Protein AF-A0A0M9WAR6-F1 (afdb_monomer_lite)

pLDDT: mean 77.72, std 18.1, range [33.28, 97.44]

Organism: NCBI:txid229535

Structure (mmCIF, N/CA/C/O backbone):
data_AF-A0A0M9WAR6-F1
#
_entry.id   AF-A0A0M9WAR6-F1
#
loop_
_atom_site.group_PDB
_atom_site.id
_atom_site.type_symbol
_atom_site.label_atom_id
_atom_site.label_alt_id
_atom_site.label_comp_id
_atom_site.label_asym_id
_atom_site.label_entity_id
_atom_site.label_seq_id
_atom_site.pdbx_PDB_ins_code
_atom_site.Cartn_x
_atom_site.Cartn_y
_atom_site.Cartn_z
_atom_site.occupancy
_atom_site.B_iso_or_equiv
_atom_site.auth_seq_id
_atom_site.auth_comp_id
_atom_site.auth_asym_id
_atom_site.auth_atom_id
_atom_site.pdbx_PDB_model_num
ATOM 1 N N . MET A 1 1 ? 10.454 -10.285 -0.541 1.00 45.16 1 MET A N 1
ATOM 2 C CA . MET A 1 1 ? 10.661 -9.355 0.590 1.00 45.16 1 MET A CA 1
ATOM 3 C C . MET A 1 1 ? 9.359 -8.648 0.936 1.00 45.16 1 MET A C 1
ATOM 5 O O . MET A 1 1 ? 8.671 -8.172 0.032 1.00 45.16 1 MET A O 1
ATOM 9 N N . GLY A 1 2 ? 8.978 -8.669 2.211 1.00 52.34 2 GLY A N 1
ATOM 10 C CA . GLY A 1 2 ? 7.802 -7.977 2.735 1.00 52.34 2 GLY A CA 1
ATOM 11 C C . GLY A 1 2 ? 8.248 -7.024 3.833 1.00 52.34 2 GLY A C 1
ATOM 12 O O . GLY A 1 2 ? 9.049 -7.415 4.673 1.00 52.34 2 GLY A O 1
ATOM 13 N N . SER A 1 3 ? 7.774 -5.780 3.801 1.00 62.81 3 SER A N 1
ATOM 14 C CA . SER A 1 3 ? 7.821 -4.950 4.999 1.00 62.81 3 SER A CA 1
ATOM 15 C C . SER A 1 3 ? 6.861 -5.553 6.022 1.00 62.81 3 SER A C 1
ATOM 17 O O . SER A 1 3 ? 5.738 -5.934 5.672 1.00 62.81 3 SER A O 1
ATOM 19 N N . THR A 1 4 ? 7.318 -5.696 7.265 1.00 72.19 4 THR A N 1
ATOM 20 C CA . THR A 1 4 ? 6.486 -6.213 8.352 1.00 72.19 4 THR A CA 1
ATOM 21 C C . THR A 1 4 ? 5.411 -5.185 8.668 1.00 72.19 4 THR A C 1
ATOM 23 O O . THR A 1 4 ? 5.693 -4.132 9.234 1.00 72.19 4 THR A O 1
ATOM 26 N N . ARG A 1 5 ? 4.176 -5.495 8.279 1.00 83.88 5 ARG A N 1
ATOM 27 C CA . ARG A 1 5 ? 2.975 -4.749 8.654 1.00 83.88 5 ARG A CA 1
ATOM 28 C C . ARG A 1 5 ? 2.225 -5.559 9.691 1.00 83.88 5 ARG A C 1
ATOM 30 O O . ARG A 1 5 ? 2.059 -6.765 9.520 1.00 83.88 5 ARG A O 1
ATOM 37 N N . MET A 1 6 ? 1.761 -4.899 10.742 1.00 86.31 6 MET A N 1
ATOM 38 C CA . MET A 1 6 ? 1.066 -5.562 11.839 1.00 86.31 6 MET A CA 1
ATOM 39 C C . MET A 1 6 ? -0.286 -4.906 12.069 1.00 86.31 6 MET A C 1
ATOM 41 O O . MET A 1 6 ? -0.379 -3.683 12.157 1.00 86.31 6 MET A O 1
ATOM 45 N N . LEU A 1 7 ? -1.319 -5.735 12.178 1.00 88.38 7 LEU A N 1
ATOM 46 C CA . LEU A 1 7 ? -2.644 -5.334 12.622 1.00 88.38 7 LEU A CA 1
ATOM 47 C C . LEU A 1 7 ? -2.952 -6.087 13.912 1.00 88.38 7 LEU A C 1
ATOM 49 O O . LEU A 1 7 ? -2.991 -7.314 13.919 1.00 88.38 7 LEU A O 1
ATOM 53 N N . SER A 1 8 ? -3.146 -5.343 14.992 1.00 88.19 8 SER A N 1
ATOM 54 C CA . SER A 1 8 ? -3.644 -5.854 16.264 1.00 88.19 8 SER A CA 1
ATOM 55 C C . SER A 1 8 ? -5.107 -5.445 16.415 1.00 88.19 8 SER A C 1
ATOM 57 O O . SER A 1 8 ? -5.459 -4.291 16.160 1.00 88.19 8 SER A O 1
ATOM 59 N N . LEU A 1 9 ? -5.956 -6.392 16.800 1.00 87.44 9 LEU A N 1
ATOM 60 C CA . LEU A 1 9 ? -7.363 -6.156 17.107 1.00 87.44 9 LEU A CA 1
ATOM 61 C C . LEU A 1 9 ? -7.541 -6.327 18.615 1.00 87.44 9 LEU A C 1
ATOM 63 O O . LEU A 1 9 ? -7.204 -7.379 19.157 1.00 87.44 9 LEU A O 1
ATOM 67 N N . GLY A 1 10 ? -8.007 -5.280 19.285 1.00 83.81 10 GLY A N 1
ATOM 68 C CA . GLY A 1 10 ? -8.383 -5.324 20.691 1.00 83.81 10 GLY A CA 1
ATOM 69 C C . GLY A 1 10 ? -9.860 -5.666 20.857 1.00 83.81 10 GLY A C 1
ATOM 70 O O . GLY A 1 10 ? -10.674 -5.413 19.971 1.00 83.81 10 GLY A O 1
ATOM 71 N N . THR A 1 11 ? -10.203 -6.225 22.012 1.00 82.31 11 THR A N 1
ATOM 72 C CA . THR A 1 11 ? -11.582 -6.541 22.418 1.00 82.31 11 THR A CA 1
ATOM 73 C C . THR A 1 11 ? -12.245 -5.390 23.179 1.00 82.31 11 THR A C 1
ATOM 75 O O . THR A 1 11 ? -13.271 -5.576 23.824 1.00 82.31 11 THR A O 1
ATOM 78 N N . GLY A 1 12 ? -11.654 -4.198 23.113 1.00 78.44 12 GLY A N 1
ATOM 79 C CA . GLY A 1 12 ? -12.113 -3.010 23.802 1.00 78.44 12 GLY A CA 1
ATOM 80 C C . GLY A 1 12 ? -11.384 -2.757 25.119 1.00 78.44 12 GLY A C 1
ATOM 81 O O . GLY A 1 12 ? -10.877 -3.665 25.778 1.00 78.44 12 GLY A O 1
ATOM 82 N N . LYS A 1 13 ? -11.325 -1.481 25.503 1.00 77.44 13 LYS A N 1
ATOM 83 C CA . LYS A 1 13 ? -10.665 -1.018 26.727 1.00 77.44 13 LYS A CA 1
ATOM 84 C C . LYS A 1 13 ? -11.696 -0.612 27.758 1.00 77.44 13 LYS A C 1
ATOM 86 O O . LYS A 1 13 ? -12.475 0.317 27.532 1.00 77.44 13 LYS A O 1
ATOM 91 N N . ALA A 1 14 ? -11.668 -1.273 28.907 1.00 71.75 14 ALA A N 1
ATOM 92 C CA . ALA A 1 14 ? -12.395 -0.803 30.071 1.00 71.75 14 ALA A CA 1
ATOM 93 C C . ALA A 1 14 ? -11.794 0.533 30.531 1.00 71.75 14 ALA A C 1
ATOM 95 O O . ALA A 1 14 ? -10.578 0.674 30.646 1.00 71.75 14 ALA A O 1
ATOM 96 N N . GLN A 1 15 ? -12.637 1.527 30.798 1.00 64.44 15 GLN A N 1
ATOM 97 C CA . GLN A 1 15 ? -12.170 2.748 31.444 1.00 64.44 15 GLN A CA 1
ATOM 98 C C . GLN A 1 15 ? -11.855 2.422 32.909 1.00 64.44 15 GLN A C 1
ATOM 100 O O . GLN A 1 15 ? -12.693 1.814 33.595 1.00 64.44 15 GLN A O 1
ATOM 105 N N . SER A 1 16 ? -10.657 2.789 33.374 1.00 56.69 16 SER A N 1
ATOM 106 C CA . SER A 1 16 ? -10.297 2.691 34.787 1.00 56.69 16 SER A CA 1
ATOM 107 C C . SER A 1 16 ? -11.288 3.537 35.577 1.00 56.69 16 SER A C 1
ATOM 109 O O . SER A 1 16 ? -11.384 4.749 35.397 1.00 56.69 16 SER A O 1
ATOM 111 N N . CYS A 1 17 ? -12.103 2.877 36.392 1.00 47.53 17 CYS A N 1
ATOM 112 C CA . CYS A 1 17 ? -12.919 3.583 37.356 1.00 47.53 17 CYS A CA 1
ATOM 113 C C . CYS A 1 17 ? -11.998 3.845 38.547 1.00 47.53 17 CYS A C 1
ATOM 115 O O . CYS A 1 17 ? -11.723 2.924 39.309 1.00 47.53 17 CYS A O 1
ATOM 117 N N . ASP A 1 18 ? -11.514 5.078 38.699 1.00 44.06 18 ASP A N 1
ATOM 118 C CA . ASP A 1 18 ? -10.734 5.515 39.873 1.00 44.06 18 ASP A CA 1
ATOM 119 C C . ASP A 1 18 ? -11.590 5.580 41.158 1.00 44.06 18 ASP A C 1
ATOM 121 O O . ASP A 1 18 ? -11.196 6.169 42.163 1.00 44.06 18 ASP A O 1
ATOM 125 N N . GLN A 1 19 ? -12.778 4.968 41.157 1.00 46.25 19 GLN A N 1
ATOM 126 C CA . GLN A 1 19 ? -13.567 4.788 42.363 1.00 46.25 19 GLN A CA 1
ATOM 127 C C . GLN A 1 19 ? -12.975 3.635 43.167 1.00 46.25 19 GLN A C 1
ATOM 129 O O . GLN A 1 19 ? -13.250 2.457 42.932 1.00 46.25 19 GLN A O 1
ATOM 134 N N . THR A 1 20 ? -12.165 3.996 44.157 1.00 43.66 20 THR A N 1
ATOM 135 C CA . THR A 1 20 ? -11.859 3.113 45.275 1.00 43.66 20 THR A CA 1
ATOM 136 C C . THR A 1 20 ? -13.184 2.631 45.882 1.00 43.66 20 THR A C 1
ATOM 138 O O . THR A 1 20 ? -14.039 3.450 46.228 1.00 43.66 20 THR A O 1
ATOM 141 N N . PRO A 1 21 ? -13.428 1.311 45.980 1.00 49.38 21 PRO A N 1
ATOM 142 C CA . PRO A 1 21 ? -14.697 0.823 46.494 1.00 49.38 21 PRO A CA 1
ATOM 143 C C . PRO A 1 21 ? -14.813 1.226 47.965 1.00 49.38 21 PRO A C 1
ATOM 145 O O . PRO A 1 21 ? -14.013 0.809 48.801 1.00 49.38 21 PRO A O 1
ATOM 148 N N . HIS A 1 22 ? -15.820 2.049 48.271 1.00 53.72 22 HIS A N 1
ATOM 149 C CA . HIS A 1 22 ? -16.040 2.607 49.607 1.00 53.72 22 HIS A CA 1
ATOM 150 C C . HIS A 1 22 ? -16.388 1.523 50.650 1.00 53.72 22 HIS A C 1
ATOM 152 O O . HIS A 1 22 ? -16.239 1.760 51.845 1.00 53.72 22 HIS A O 1
ATOM 158 N N . PHE A 1 23 ? -16.768 0.315 50.209 1.00 55.06 23 PHE A N 1
ATOM 159 C CA . PHE A 1 23 ? -17.049 -0.839 51.065 1.00 55.06 23 PHE A CA 1
ATOM 160 C C . PHE A 1 23 ? -16.537 -2.153 50.454 1.00 55.06 23 PHE A C 1
ATOM 162 O O . PHE A 1 23 ? -16.824 -2.481 49.301 1.00 55.06 23 PHE A O 1
ATOM 169 N N . ARG A 1 24 ? -15.786 -2.927 51.251 1.00 51.19 24 ARG A N 1
ATOM 170 C CA . ARG A 1 24 ? -15.250 -4.252 50.896 1.00 51.19 24 ARG A CA 1
ATOM 171 C C . ARG A 1 24 ? -16.218 -5.346 51.355 1.00 51.19 24 ARG A C 1
ATOM 173 O O . ARG A 1 24 ? -16.268 -5.671 52.537 1.00 51.19 24 ARG A O 1
ATOM 180 N N . HIS A 1 25 ? -16.986 -5.923 50.432 1.00 52.91 25 HIS A N 1
ATOM 181 C CA . HIS A 1 25 ? -17.831 -7.087 50.722 1.00 52.91 25 HIS A CA 1
ATOM 182 C C . HIS A 1 25 ? -17.057 -8.395 50.499 1.00 52.91 25 HIS A C 1
ATOM 184 O O . HIS A 1 25 ? -16.632 -8.684 49.383 1.00 52.91 25 HIS A O 1
ATOM 190 N N . ILE A 1 26 ? -16.956 -9.223 51.545 1.00 53.59 26 ILE A N 1
ATOM 191 C CA . ILE A 1 26 ? -16.208 -10.498 51.585 1.00 53.59 26 ILE A CA 1
ATOM 192 C C . ILE A 1 26 ? -16.623 -11.478 50.466 1.00 53.59 26 ILE A C 1
ATOM 194 O O . ILE A 1 26 ? -15.781 -12.191 49.929 1.00 53.59 26 ILE A O 1
ATOM 198 N N . PHE A 1 27 ? -17.893 -11.471 50.045 1.00 52.97 27 PHE A N 1
ATOM 199 C CA . PHE A 1 27 ? -18.392 -12.347 48.972 1.00 52.97 27 PHE A CA 1
ATOM 200 C C . PHE A 1 27 ? -18.087 -11.846 47.553 1.00 52.97 27 PHE A C 1
ATOM 202 O O . PHE A 1 27 ? -18.040 -12.639 46.616 1.00 52.97 27 PHE A O 1
ATOM 209 N N . ARG A 1 28 ? -17.845 -10.540 47.386 1.00 50.47 28 ARG A N 1
ATOM 210 C CA . ARG A 1 28 ? -17.456 -9.935 46.100 1.00 50.47 28 ARG A CA 1
ATOM 211 C C . ARG A 1 28 ? -15.943 -10.018 45.860 1.00 50.47 28 ARG A C 1
ATOM 213 O O . ARG A 1 28 ? -15.509 -9.929 44.720 1.00 50.47 28 ARG A O 1
ATOM 220 N N . ASP A 1 29 ? -15.188 -10.270 46.930 1.00 53.00 29 ASP A N 1
ATOM 221 C CA . ASP A 1 29 ? -13.725 -10.348 46.999 1.00 53.00 29 ASP A CA 1
ATOM 222 C C . ASP A 1 29 ? -13.224 -11.795 47.223 1.00 53.00 29 ASP A C 1
ATOM 224 O O . ASP A 1 29 ? -12.183 -12.028 47.843 1.00 53.00 29 ASP A O 1
ATOM 228 N N . SER A 1 30 ? -13.963 -12.806 46.754 1.00 60.84 30 SER A N 1
ATOM 229 C CA . SER A 1 30 ? -13.556 -14.216 46.870 1.00 60.84 30 SER A CA 1
ATOM 230 C C . SER A 1 30 ? -12.220 -14.483 46.157 1.00 60.84 30 SER A C 1
ATOM 232 O O . SER A 1 30 ? -11.955 -13.927 45.092 1.00 60.84 30 SER A O 1
ATOM 234 N N . PHE A 1 31 ? -11.384 -15.366 46.713 1.00 67.19 31 PHE A N 1
ATOM 235 C CA . PHE A 1 31 ? -10.084 -15.757 46.144 1.00 67.19 31 PHE A CA 1
ATOM 236 C C . PHE A 1 31 ? -10.191 -16.237 44.686 1.00 67.19 31 PHE A C 1
ATOM 238 O O . PHE A 1 31 ? -9.326 -15.926 43.874 1.00 67.19 31 PHE A O 1
ATOM 245 N N . LEU A 1 32 ? -11.287 -16.915 44.328 1.00 69.94 32 LEU A N 1
ATOM 246 C CA . LEU A 1 32 ? -11.549 -17.358 42.953 1.00 69.94 32 LEU A CA 1
ATOM 247 C C . LEU A 1 32 ? -11.826 -16.188 42.005 1.00 69.94 32 LEU A C 1
ATOM 249 O O . LEU A 1 32 ? -11.330 -16.181 40.884 1.00 69.94 32 LEU A O 1
ATOM 253 N N . ARG A 1 33 ? -12.576 -15.181 42.470 1.00 66.94 33 ARG A N 1
ATOM 254 C CA . ARG A 1 33 ? -12.842 -13.952 41.713 1.00 66.94 33 ARG A CA 1
ATOM 255 C C . ARG A 1 33 ? -11.545 -13.174 41.509 1.00 66.94 33 ARG A C 1
ATOM 257 O O . ARG A 1 33 ? -11.231 -12.835 40.383 1.00 66.94 33 ARG A O 1
ATOM 264 N N . ARG A 1 34 ? -10.733 -13.007 42.562 1.00 68.69 34 ARG A N 1
ATOM 265 C CA . ARG A 1 34 ? -9.413 -12.359 42.468 1.00 68.69 34 ARG A CA 1
ATOM 266 C C . ARG A 1 34 ? -8.446 -13.121 41.564 1.00 68.69 34 ARG A C 1
ATOM 268 O O . ARG A 1 34 ? -7.699 -12.492 40.828 1.00 68.69 34 ARG A O 1
ATOM 275 N N . GLY A 1 35 ? -8.459 -14.453 41.607 1.00 69.94 35 GLY A N 1
ATOM 276 C CA . GLY A 1 35 ? -7.654 -15.296 40.723 1.00 69.94 35 GLY A CA 1
ATOM 277 C C . GLY A 1 35 ? -8.082 -15.175 39.261 1.00 69.94 35 GLY A C 1
ATOM 278 O O . GLY A 1 35 ? -7.232 -15.020 38.388 1.00 69.94 35 GLY A O 1
ATOM 279 N N . PHE A 1 36 ? -9.391 -15.175 38.999 1.00 71.25 36 PHE A N 1
ATOM 280 C CA . PHE A 1 36 ? -9.947 -14.950 37.667 1.00 71.25 36 PHE A CA 1
ATOM 281 C C . PHE A 1 36 ? -9.665 -13.530 37.164 1.00 71.25 36 PHE A C 1
ATOM 283 O O . PHE A 1 36 ? -9.180 -13.374 36.053 1.00 71.25 36 PHE A O 1
ATOM 290 N N . ASP A 1 37 ? -9.876 -12.504 37.989 1.00 66.56 37 ASP A N 1
ATOM 291 C CA . ASP A 1 37 ? -9.607 -11.105 37.646 1.00 66.56 37 ASP A CA 1
ATOM 292 C C . ASP A 1 37 ? -8.106 -10.871 37.398 1.00 66.56 37 ASP A C 1
ATOM 294 O O . ASP A 1 37 ? -7.731 -10.186 36.446 1.00 66.56 37 ASP A O 1
ATOM 298 N N . ALA A 1 38 ? -7.226 -11.495 38.191 1.00 66.06 38 ALA A N 1
ATOM 299 C CA . ALA A 1 38 ? -5.784 -11.464 37.961 1.00 66.06 38 ALA A CA 1
ATOM 300 C C . ALA A 1 38 ? -5.406 -12.177 36.653 1.00 66.06 38 ALA A C 1
ATOM 302 O O . ALA A 1 38 ? -4.626 -11.636 35.872 1.00 66.06 38 ALA A O 1
ATOM 303 N N . TRP A 1 39 ? -5.997 -13.338 36.359 1.00 67.81 39 TRP A N 1
ATOM 304 C CA . TRP A 1 39 ? -5.800 -14.027 35.083 1.00 67.81 39 TRP A CA 1
ATOM 305 C C . TRP A 1 39 ? -6.290 -13.179 33.900 1.00 67.81 39 TRP A C 1
ATOM 307 O O . TRP A 1 39 ? -5.542 -12.960 32.948 1.00 67.81 39 TRP A O 1
ATOM 317 N N . MET A 1 40 ? -7.477 -12.584 34.000 1.00 65.94 40 MET A N 1
ATOM 318 C CA . MET A 1 40 ? -8.021 -11.668 32.997 1.00 65.94 40 MET A CA 1
ATOM 319 C C . MET A 1 40 ? -7.147 -10.420 32.809 1.00 65.94 40 MET A C 1
ATOM 321 O O . MET A 1 40 ? -6.950 -9.987 31.675 1.00 65.94 40 MET A O 1
ATOM 325 N N . SER A 1 41 ? -6.538 -9.880 33.872 1.00 63.19 41 SER A N 1
ATOM 326 C CA . SER A 1 41 ? -5.594 -8.756 33.750 1.00 63.19 41 SER A CA 1
ATOM 327 C C . SER A 1 41 ? -4.321 -9.119 32.978 1.00 63.19 41 SER A C 1
ATOM 329 O O . SER A 1 41 ? -3.755 -8.266 32.300 1.00 63.19 41 SER A O 1
ATOM 331 N N . THR A 1 42 ? -3.8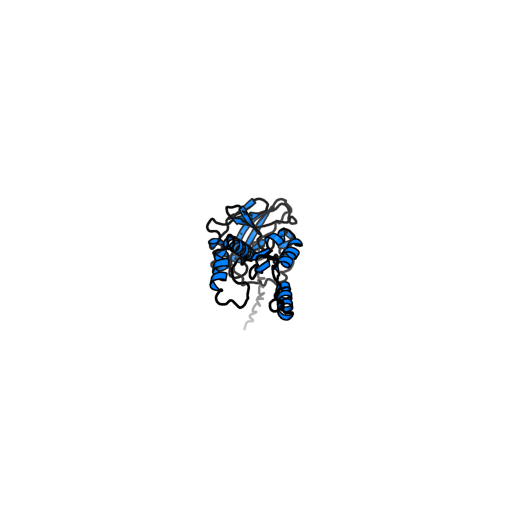95 -10.390 32.986 1.00 61.78 42 THR A N 1
ATOM 332 C CA . THR A 1 42 ? -2.767 -10.829 32.140 1.00 61.78 42 THR A CA 1
ATOM 333 C C . THR A 1 42 ? -3.115 -10.860 30.651 1.00 61.78 42 THR A C 1
ATOM 335 O O . THR A 1 42 ? -2.217 -10.797 29.812 1.00 61.78 42 THR A O 1
ATOM 338 N N . MET A 1 43 ? -4.408 -10.892 30.305 1.00 63.41 43 MET A N 1
ATOM 339 C CA . MET A 1 43 ? -4.893 -10.770 28.926 1.00 63.41 43 MET A CA 1
ATOM 340 C C . MET A 1 43 ? -5.027 -9.303 28.476 1.00 63.41 43 MET A C 1
ATOM 342 O O . MET A 1 43 ? -5.328 -9.044 27.308 1.00 63.41 43 MET A O 1
ATOM 346 N N . GLU A 1 44 ? -4.766 -8.325 29.354 1.00 66.75 44 GLU A N 1
ATOM 347 C CA . GLU A 1 44 ? -4.759 -6.906 28.998 1.00 66.75 44 GLU A CA 1
ATOM 348 C C . GLU A 1 44 ? -3.503 -6.552 28.182 1.00 66.75 44 GLU A C 1
ATOM 350 O O . GLU A 1 44 ? -2.451 -6.153 28.679 1.00 66.75 44 GLU A O 1
ATOM 355 N N . THR A 1 45 ? -3.617 -6.681 26.863 1.00 72.19 45 THR A N 1
ATOM 356 C CA . THR A 1 45 ? -2.486 -6.541 25.932 1.00 72.19 45 THR A CA 1
ATOM 357 C C . THR A 1 45 ? -2.129 -5.098 25.566 1.00 72.19 45 THR A C 1
ATOM 359 O O . THR A 1 45 ? -1.262 -4.880 24.716 1.00 72.19 45 THR A O 1
ATOM 362 N N . ASP A 1 46 ? -2.808 -4.080 26.104 1.00 77.50 46 ASP A N 1
ATOM 363 C CA . ASP A 1 46 ? -2.583 -2.694 25.668 1.00 77.50 46 ASP A CA 1
ATOM 364 C C . ASP A 1 46 ? -1.248 -2.125 26.149 1.00 77.50 46 ASP A C 1
ATOM 366 O O . ASP A 1 46 ? -0.538 -1.464 25.387 1.00 77.50 46 ASP A O 1
ATOM 370 N N . SER A 1 47 ? -0.876 -2.418 27.393 1.00 77.19 47 SER A N 1
ATOM 371 C CA . SER A 1 47 ? 0.411 -2.006 27.955 1.00 77.19 47 SER A CA 1
ATOM 372 C C . SER A 1 47 ? 1.575 -2.665 27.204 1.00 77.19 47 SER A C 1
ATOM 374 O O . SER A 1 47 ? 2.518 -1.978 26.805 1.00 77.19 47 SER A O 1
ATOM 376 N N . GLU A 1 48 ? 1.470 -3.962 26.911 1.00 82.06 48 GLU A N 1
ATOM 377 C CA . GLU A 1 48 ? 2.458 -4.717 26.136 1.00 82.06 48 GLU A CA 1
ATOM 378 C C . GLU A 1 48 ? 2.551 -4.240 24.685 1.00 82.06 48 GLU A C 1
ATOM 380 O O . GLU A 1 48 ? 3.652 -4.048 24.170 1.00 82.06 48 GLU A O 1
ATOM 385 N N . TRP A 1 49 ? 1.426 -3.930 24.036 1.00 82.19 49 TRP A N 1
ATOM 386 C CA . TRP A 1 49 ? 1.440 -3.321 22.705 1.00 82.19 49 TRP A CA 1
ATOM 387 C C . TRP A 1 49 ? 2.134 -1.962 22.695 1.00 82.19 49 TRP A C 1
ATOM 389 O O . TRP A 1 49 ? 2.938 -1.693 21.803 1.00 82.19 49 TRP A O 1
ATOM 399 N N . ARG A 1 50 ? 1.859 -1.098 23.682 1.00 84.56 50 ARG A N 1
ATOM 400 C CA . ARG A 1 50 ? 2.531 0.205 23.794 1.00 84.56 50 ARG A CA 1
ATOM 401 C C . ARG A 1 50 ? 4.036 0.036 24.014 1.00 84.56 50 ARG A C 1
ATOM 403 O O . ARG A 1 50 ? 4.810 0.715 23.342 1.00 84.56 50 ARG A O 1
ATOM 410 N N . LYS A 1 51 ? 4.455 -0.892 24.885 1.00 86.25 51 LYS A N 1
ATOM 411 C CA . LYS A 1 51 ? 5.875 -1.227 25.107 1.00 86.25 51 LYS A CA 1
ATOM 412 C C . LYS A 1 51 ? 6.535 -1.747 23.832 1.00 86.25 51 LYS A C 1
ATOM 414 O O . LYS A 1 51 ? 7.595 -1.254 23.454 1.00 86.25 51 LYS A O 1
ATOM 419 N N . TRP A 1 52 ? 5.902 -2.701 23.152 1.00 86.00 52 TRP A N 1
ATOM 420 C CA . TRP A 1 52 ? 6.379 -3.255 21.887 1.00 86.00 52 TRP A CA 1
ATOM 421 C C . TRP A 1 52 ? 6.516 -2.162 20.824 1.00 86.00 52 TRP A C 1
ATOM 423 O O . TRP A 1 52 ? 7.592 -1.988 20.257 1.00 86.00 52 TRP A O 1
ATOM 433 N N . ARG A 1 53 ? 5.473 -1.345 20.630 1.00 84.31 53 ARG A N 1
ATOM 434 C CA . ARG A 1 53 ? 5.467 -0.238 19.665 1.00 84.31 53 ARG A CA 1
ATOM 435 C C . ARG A 1 53 ? 6.516 0.824 19.992 1.00 84.31 53 ARG A C 1
ATOM 437 O O . ARG A 1 53 ? 7.100 1.397 19.076 1.00 84.31 53 ARG A O 1
ATOM 444 N N . GLY A 1 54 ? 6.778 1.075 21.276 1.00 85.56 54 GLY A N 1
ATOM 445 C CA . GLY A 1 54 ? 7.814 2.000 21.739 1.00 85.56 54 GLY A CA 1
ATOM 446 C C . GLY A 1 54 ? 9.230 1.588 21.331 1.00 85.56 54 GLY A C 1
ATOM 447 O O . GLY A 1 54 ? 10.056 2.457 21.071 1.00 85.56 54 GLY A O 1
ATOM 448 N N . ARG A 1 55 ? 9.491 0.281 21.195 1.00 87.50 55 ARG A N 1
ATOM 449 C CA . ARG A 1 55 ? 10.796 -0.269 20.783 1.00 87.50 55 ARG A CA 1
ATOM 450 C C . ARG A 1 55 ? 11.022 -0.268 19.267 1.00 87.50 55 ARG A C 1
ATOM 452 O O . ARG A 1 55 ? 12.120 -0.581 18.824 1.00 87.50 55 ARG A O 1
ATOM 459 N N . LEU A 1 56 ? 9.998 0.034 18.467 1.00 84.94 56 LEU A N 1
ATOM 460 C CA . LEU A 1 56 ? 10.096 -0.000 17.008 1.00 84.94 56 LEU A CA 1
ATOM 461 C C . LEU A 1 56 ? 10.678 1.291 16.431 1.00 84.94 56 LEU A C 1
ATOM 463 O O . LEU A 1 56 ? 10.493 2.382 16.968 1.00 84.94 56 LEU A O 1
ATOM 467 N N . ASN A 1 57 ? 11.292 1.169 15.258 1.00 84.12 57 ASN A N 1
ATOM 468 C CA . ASN A 1 57 ? 11.669 2.318 14.441 1.00 84.12 57 ASN A CA 1
ATOM 469 C C . ASN A 1 57 ? 10.422 3.000 13.862 1.00 84.12 57 ASN A C 1
ATOM 471 O O . ASN A 1 57 ? 9.416 2.346 13.575 1.00 84.12 57 ASN A O 1
ATOM 475 N N . ASP A 1 58 ? 10.503 4.306 13.608 1.00 79.12 58 ASP A N 1
ATOM 476 C CA . ASP A 1 58 ? 9.363 5.102 13.129 1.00 79.12 58 ASP A CA 1
ATOM 477 C C . ASP A 1 58 ? 8.815 4.631 11.773 1.00 79.12 58 ASP A C 1
ATOM 479 O O . ASP A 1 58 ? 7.619 4.744 11.497 1.00 79.12 58 ASP A O 1
ATOM 483 N N . SER A 1 59 ? 9.670 4.013 10.954 1.00 73.69 59 SER A N 1
ATOM 484 C CA . SER A 1 59 ? 9.281 3.384 9.692 1.00 73.69 59 SER A CA 1
ATOM 485 C C . SER A 1 59 ? 8.356 2.178 9.865 1.00 73.69 59 SER A C 1
ATOM 487 O O . SER A 1 59 ? 7.524 1.947 8.999 1.00 73.69 59 SER A O 1
ATOM 489 N N . VAL A 1 60 ? 8.487 1.423 10.960 1.00 78.88 60 VAL A N 1
ATOM 490 C CA . VAL A 1 60 ? 7.645 0.255 11.269 1.00 78.88 60 VAL A CA 1
ATOM 491 C C . VAL A 1 60 ? 6.431 0.681 12.091 1.00 78.88 60 VAL A C 1
ATOM 493 O O . VAL A 1 60 ? 5.340 0.143 11.916 1.00 78.88 60 VAL A O 1
ATOM 496 N N . LYS A 1 61 ? 6.577 1.705 12.944 1.00 82.81 61 LYS A N 1
ATOM 497 C CA . LYS A 1 61 ? 5.460 2.270 13.717 1.00 82.81 61 LYS A CA 1
ATOM 498 C C . LYS A 1 61 ? 4.327 2.778 12.826 1.00 82.81 61 LYS A C 1
ATOM 500 O O . LYS A 1 61 ? 3.164 2.622 13.207 1.00 82.81 61 LYS A O 1
ATOM 505 N N . SER A 1 62 ? 4.654 3.375 11.678 1.00 79.56 62 SER A N 1
ATOM 506 C CA . SER A 1 62 ? 3.674 3.867 10.697 1.00 79.56 62 SER A CA 1
ATOM 507 C C . SER A 1 62 ? 2.952 2.745 9.939 1.00 79.56 62 SER A C 1
ATOM 509 O O . SER A 1 62 ? 1.822 2.936 9.496 1.00 79.56 62 SER A O 1
ATOM 511 N N . ASP A 1 63 ? 3.567 1.563 9.868 1.00 83.31 63 ASP A N 1
ATOM 512 C CA . ASP A 1 63 ? 3.028 0.346 9.253 1.00 83.31 63 ASP A CA 1
ATOM 513 C C . ASP A 1 63 ? 2.325 -0.586 10.269 1.00 83.31 63 ASP A C 1
ATOM 515 O O . ASP A 1 63 ? 1.787 -1.636 9.901 1.00 83.31 63 ASP A O 1
ATOM 519 N N . SER A 1 64 ? 2.309 -0.198 11.550 1.00 86.81 64 SER A N 1
ATOM 520 C CA . SER A 1 64 ? 1.668 -0.924 12.651 1.00 86.81 64 SER A CA 1
ATOM 521 C C . SER A 1 64 ? 0.371 -0.241 13.091 1.00 86.81 64 SER A C 1
ATOM 523 O O . SER A 1 64 ? 0.365 0.934 13.468 1.00 86.81 64 SER A O 1
ATOM 525 N N . HIS A 1 65 ? -0.723 -0.999 13.090 1.00 88.56 65 HIS A N 1
ATOM 526 C CA . HIS A 1 65 ? -2.055 -0.523 13.453 1.00 88.56 65 HIS A CA 1
ATOM 527 C C . HIS A 1 65 ? -2.619 -1.353 14.600 1.00 88.56 65 HIS A C 1
ATOM 529 O O . HIS A 1 65 ? -2.530 -2.580 14.585 1.00 88.56 65 HIS A O 1
ATOM 535 N N . ARG A 1 66 ? -3.233 -0.686 15.579 1.00 87.88 66 ARG A N 1
ATOM 536 C CA . ARG A 1 66 ? -4.076 -1.333 16.587 1.00 87.88 66 ARG A CA 1
ATOM 537 C C . ARG A 1 66 ? -5.466 -0.734 16.511 1.00 87.88 66 ARG A C 1
ATOM 539 O O . ARG A 1 66 ? -5.613 0.473 16.693 1.00 87.88 66 ARG A O 1
ATOM 546 N N . LEU A 1 67 ? -6.449 -1.573 16.218 1.00 87.62 67 LEU A N 1
ATOM 547 C CA . LEU A 1 67 ? -7.859 -1.211 16.254 1.00 87.62 67 LEU A CA 1
ATOM 548 C C . LEU A 1 67 ? -8.400 -1.660 17.602 1.00 87.62 67 LEU A C 1
ATOM 550 O O . LEU A 1 67 ? -8.388 -2.847 17.910 1.00 87.62 67 LEU A O 1
ATOM 554 N N . ASP A 1 68 ? -8.786 -0.698 18.423 1.00 86.94 68 ASP A N 1
ATOM 555 C CA . ASP A 1 68 ? -9.256 -0.927 19.782 1.00 86.94 68 ASP A CA 1
ATOM 556 C C . ASP A 1 68 ? -10.184 0.228 20.159 1.00 86.94 68 ASP A C 1
ATOM 558 O O . ASP A 1 68 ? -9.975 1.354 19.693 1.00 86.94 68 ASP A O 1
ATOM 562 N N . VAL A 1 69 ? -11.209 -0.037 20.966 1.00 85.31 69 VAL A N 1
ATOM 563 C CA . VAL A 1 69 ? -12.285 0.930 21.231 1.00 85.31 69 VAL A CA 1
ATOM 564 C C . VAL A 1 69 ? -12.550 1.030 22.735 1.00 85.31 69 VAL A C 1
ATOM 566 O O . VAL A 1 69 ? -12.572 0.005 23.412 1.00 85.31 69 VAL A O 1
ATOM 569 N N . PRO A 1 70 ? -12.720 2.229 23.317 1.00 84.62 70 PRO A N 1
ATOM 570 C CA . PRO A 1 70 ? -13.129 2.339 24.713 1.00 84.62 70 PRO A CA 1
ATOM 571 C C . PRO A 1 70 ? -14.544 1.778 24.902 1.00 84.62 70 PRO A C 1
ATOM 573 O O . PRO A 1 70 ? -15.464 2.186 24.204 1.00 84.62 70 PRO A O 1
ATOM 576 N N . LEU A 1 71 ? -14.720 0.873 25.867 1.00 81.00 71 LEU A N 1
ATOM 577 C CA . LEU A 1 71 ? -16.012 0.241 26.173 1.00 81.00 71 LEU A CA 1
ATOM 578 C C . LEU A 1 71 ? -16.956 1.163 26.961 1.00 81.00 71 LEU A C 1
ATOM 580 O O . LEU A 1 71 ? -18.158 0.930 27.000 1.00 81.00 71 LEU A O 1
ATOM 584 N N . GLY A 1 72 ? -16.427 2.211 27.602 1.00 80.12 72 GLY A N 1
ATOM 585 C CA . GLY A 1 72 ? -17.221 3.163 28.383 1.00 80.12 72 GLY A CA 1
ATOM 586 C C . GLY A 1 72 ? -18.104 2.474 29.432 1.00 80.12 72 GLY A C 1
ATOM 587 O O . GLY A 1 72 ? -17.590 1.813 30.343 1.00 80.12 72 GLY A O 1
ATOM 588 N N . ASN A 1 73 ? -19.421 2.647 29.271 1.00 72.19 73 ASN A N 1
ATOM 589 C CA . ASN A 1 73 ? -20.466 2.116 30.154 1.00 72.19 73 ASN A CA 1
ATOM 590 C C . ASN A 1 73 ? -21.046 0.770 29.693 1.00 72.19 73 ASN A C 1
ATOM 592 O O . ASN A 1 73 ? -21.885 0.209 30.397 1.00 72.19 73 ASN A O 1
ATOM 596 N N . THR A 1 74 ? -20.642 0.255 28.531 1.00 75.12 74 THR A N 1
ATOM 597 C CA . THR A 1 74 ? -21.104 -1.049 28.045 1.00 75.12 74 THR A CA 1
ATOM 598 C C . THR A 1 74 ? -20.638 -2.147 29.012 1.00 75.12 74 THR A C 1
ATOM 600 O O . THR A 1 74 ? -19.553 -2.009 29.601 1.00 75.12 74 THR A O 1
ATOM 603 N N . PRO A 1 75 ? -21.427 -3.225 29.218 1.00 70.88 75 PRO A N 1
ATOM 604 C CA . PRO A 1 75 ? -21.021 -4.342 30.062 1.00 70.88 75 PRO A CA 1
ATOM 605 C C . PRO A 1 75 ? -19.599 -4.812 29.744 1.00 70.88 75 PRO A C 1
ATOM 607 O O . PRO A 1 75 ? -19.122 -4.720 28.615 1.00 70.88 75 PRO A O 1
ATOM 610 N N . ARG A 1 76 ? -18.877 -5.267 30.766 1.00 71.38 76 ARG A N 1
ATOM 611 C CA . ARG A 1 76 ? -17.460 -5.660 30.643 1.00 71.38 76 ARG A CA 1
ATOM 612 C C . ARG A 1 76 ? -17.267 -7.172 30.687 1.00 71.38 76 ARG A C 1
ATOM 614 O O . ARG A 1 76 ? -16.133 -7.640 30.652 1.00 71.38 76 ARG A O 1
ATOM 621 N N . THR A 1 77 ? -18.354 -7.921 30.836 1.00 73.88 77 THR A N 1
ATOM 622 C CA . THR A 1 77 ? -18.309 -9.370 30.977 1.00 73.88 77 THR A CA 1
ATOM 623 C C . TH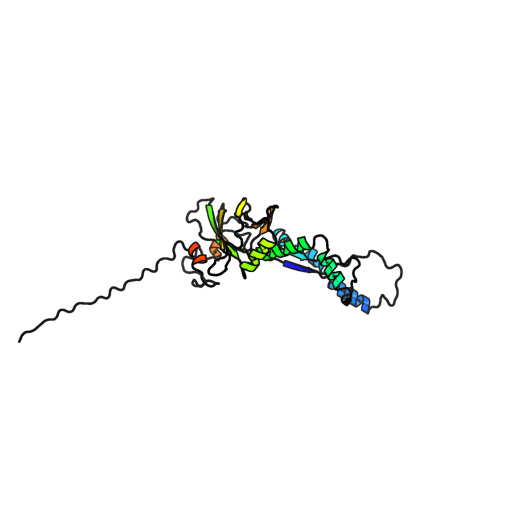R A 1 77 ? -18.404 -10.028 29.605 1.00 73.88 77 THR A C 1
ATOM 625 O O . THR A 1 77 ? -19.097 -9.551 28.712 1.00 73.88 77 THR A O 1
ATOM 628 N N . ILE A 1 78 ? -17.652 -11.112 29.422 1.00 76.25 78 ILE A N 1
ATOM 629 C CA . ILE A 1 78 ? -17.549 -11.822 28.136 1.00 76.25 78 ILE A CA 1
ATOM 630 C C . ILE A 1 78 ? -18.854 -12.562 27.793 1.00 76.25 78 ILE A C 1
ATOM 632 O O . ILE A 1 78 ? -19.111 -12.865 26.633 1.00 76.25 78 ILE A O 1
ATOM 636 N N . ASP A 1 79 ? -19.676 -12.845 28.799 1.00 81.00 79 ASP A N 1
ATOM 637 C CA . ASP A 1 79 ? -20.930 -13.590 28.716 1.00 81.00 79 ASP A CA 1
ATOM 638 C C . ASP A 1 79 ? -22.173 -12.715 28.481 1.00 81.00 79 ASP A C 1
ATOM 640 O O . ASP A 1 79 ? -23.270 -13.260 28.387 1.00 81.00 79 ASP A O 1
ATOM 644 N N . ALA A 1 80 ? -22.022 -11.393 28.339 1.00 81.44 80 ALA A N 1
ATOM 645 C CA . ALA A 1 80 ? -23.125 -10.463 28.081 1.00 81.44 80 ALA A CA 1
ATOM 646 C C . ALA A 1 80 ? -23.596 -10.525 26.613 1.00 81.44 80 ALA A C 1
ATOM 648 O O . ALA A 1 80 ? -23.411 -9.588 25.831 1.00 81.44 80 ALA A O 1
ATOM 649 N N . VAL A 1 81 ? -24.193 -11.654 26.219 1.00 84.62 81 VAL A N 1
ATOM 650 C CA . VAL A 1 81 ? -24.688 -11.904 24.851 1.00 84.62 81 VAL A CA 1
ATOM 651 C C . VAL A 1 81 ? -25.774 -10.896 24.462 1.00 84.62 81 VAL A C 1
ATOM 653 O O . VAL A 1 81 ? -25.862 -10.484 23.306 1.00 84.62 81 VAL A O 1
ATOM 656 N N . GLU A 1 82 ? -26.560 -10.442 25.432 1.00 87.06 82 GLU A N 1
ATOM 657 C CA . GLU A 1 82 ? -27.583 -9.413 25.272 1.00 87.06 82 GLU A CA 1
ATOM 658 C C . GLU A 1 82 ? -27.023 -8.051 24.829 1.00 87.06 82 GLU A C 1
ATOM 660 O O . GLU A 1 82 ? -27.734 -7.291 24.178 1.00 87.06 82 GLU A O 1
ATOM 665 N N . ALA A 1 83 ? -25.747 -7.761 25.110 1.00 84.62 83 ALA A N 1
ATOM 666 C CA . ALA A 1 83 ? -25.089 -6.494 24.776 1.00 84.62 83 ALA A CA 1
ATOM 667 C C . ALA A 1 83 ? -24.329 -6.530 23.433 1.00 84.62 83 ALA A C 1
ATOM 669 O O . ALA A 1 83 ? -23.617 -5.585 23.087 1.00 84.62 83 ALA A O 1
ATOM 670 N N . MET A 1 84 ? -24.457 -7.607 22.646 1.00 85.88 84 MET A N 1
ATOM 671 C CA . MET A 1 84 ? -23.709 -7.781 21.391 1.00 85.88 84 MET A CA 1
ATOM 672 C C . MET A 1 84 ? -23.968 -6.678 20.358 1.00 85.88 84 MET A C 1
ATOM 674 O O . MET A 1 84 ? -23.027 -6.205 19.712 1.00 85.88 84 MET A O 1
ATOM 678 N N . GLU A 1 85 ? -25.216 -6.227 20.222 1.00 88.25 85 GLU A N 1
ATOM 679 C CA . GLU A 1 85 ? -25.540 -5.105 19.331 1.00 88.25 85 GLU A CA 1
ATOM 680 C C . GLU A 1 85 ? -24.978 -3.779 19.859 1.00 88.25 85 GLU A C 1
ATOM 682 O O . GLU A 1 85 ? -24.512 -2.954 19.070 1.00 88.25 85 GLU A O 1
ATOM 687 N N . ASP A 1 86 ? -24.913 -3.594 21.180 1.00 88.12 86 ASP A N 1
ATOM 688 C CA . ASP A 1 86 ? -24.300 -2.408 21.781 1.00 88.12 86 ASP A CA 1
ATOM 689 C C . ASP A 1 86 ? -22.795 -2.357 21.495 1.00 88.12 86 ASP A C 1
ATOM 691 O O . ASP A 1 86 ? -22.284 -1.304 21.112 1.00 88.12 86 ASP A O 1
ATOM 695 N N . TYR A 1 87 ? -22.079 -3.487 21.581 1.00 87.19 87 TYR A N 1
ATOM 696 C CA . TYR A 1 87 ? -20.662 -3.552 21.196 1.00 87.19 87 TYR A CA 1
ATOM 697 C C . TYR A 1 87 ? -20.450 -3.244 19.713 1.00 87.19 87 TYR A C 1
ATOM 699 O O . TYR A 1 87 ? -19.527 -2.509 19.351 1.00 87.19 87 TYR A O 1
ATOM 707 N N . ARG A 1 88 ? -21.306 -3.780 18.835 1.00 87.56 88 ARG A N 1
ATOM 708 C CA . ARG A 1 88 ? -21.245 -3.493 17.398 1.00 87.56 88 ARG A CA 1
ATOM 709 C C . ARG A 1 88 ? -21.444 -2.003 17.132 1.00 87.56 88 ARG A C 1
ATOM 711 O O . ARG A 1 88 ? -20.641 -1.396 16.420 1.00 87.56 88 ARG A O 1
ATOM 718 N N . ASN A 1 89 ? -22.491 -1.420 17.710 1.00 89.06 89 ASN A N 1
ATOM 719 C CA . ASN A 1 89 ? -22.805 -0.004 17.566 1.00 89.06 89 ASN A CA 1
ATOM 720 C C . ASN A 1 89 ? -21.683 0.867 18.129 1.00 89.06 89 ASN A C 1
ATOM 722 O O . ASN A 1 89 ? -21.301 1.842 17.491 1.00 89.06 89 ASN A O 1
ATOM 726 N N . LEU A 1 90 ? -21.080 0.474 19.250 1.00 88.12 90 LEU A N 1
ATOM 727 C CA . LEU A 1 90 ? -19.930 1.152 19.835 1.00 88.12 90 LEU A CA 1
ATOM 728 C C . LEU A 1 90 ? -18.748 1.215 18.857 1.00 88.12 90 LEU A C 1
ATOM 730 O O . LEU A 1 90 ? -18.182 2.286 18.658 1.00 88.12 90 LEU A O 1
ATOM 734 N N . VAL A 1 91 ? -18.410 0.120 18.168 1.00 86.62 91 VAL A N 1
ATOM 735 C CA . VAL A 1 91 ? -17.327 0.125 17.165 1.00 86.62 91 VAL A CA 1
ATOM 736 C C . VAL A 1 91 ? -17.666 1.019 15.967 1.00 86.62 91 VAL A C 1
ATOM 738 O O . VAL A 1 91 ? -16.811 1.779 15.499 1.00 86.62 91 VAL A O 1
ATOM 741 N N . ILE A 1 92 ? -18.902 0.939 15.467 1.00 86.62 92 ILE A N 1
ATOM 742 C CA . ILE A 1 92 ? -19.356 1.693 14.288 1.00 86.62 92 ILE A CA 1
ATOM 743 C C . ILE A 1 92 ? -19.425 3.196 14.581 1.00 86.62 92 ILE A C 1
ATOM 745 O O . ILE A 1 92 ? -18.993 4.001 13.757 1.00 86.62 92 ILE A O 1
ATOM 749 N N . LEU A 1 93 ? -19.953 3.570 15.747 1.00 86.94 93 LEU A N 1
ATOM 750 C CA . LEU A 1 93 ? -20.203 4.956 16.141 1.00 86.94 93 LEU A CA 1
ATOM 751 C C . LEU A 1 93 ? -18.984 5.631 16.776 1.00 86.94 93 LEU A C 1
ATOM 753 O O . LEU A 1 93 ? -18.962 6.858 16.884 1.00 86.94 93 LEU A O 1
ATOM 757 N N . GLN A 1 94 ? -17.962 4.869 17.179 1.00 86.50 94 GLN A N 1
ATOM 758 C CA . GLN A 1 94 ? -16.751 5.433 17.764 1.00 86.50 94 GLN A CA 1
ATOM 759 C C . GLN A 1 94 ? -16.125 6.471 16.827 1.00 86.50 94 GLN A C 1
ATOM 761 O O . GLN A 1 94 ? -15.700 6.182 15.704 1.00 86.50 94 GLN A O 1
ATOM 766 N N . VAL A 1 95 ? -15.960 7.687 17.346 1.00 83.50 95 VAL A N 1
ATOM 767 C CA . VAL A 1 95 ? -15.310 8.772 16.614 1.00 83.50 95 VAL A CA 1
ATOM 768 C C . VAL A 1 95 ? -13.902 8.345 16.199 1.00 83.50 95 VAL A C 1
ATOM 770 O O . VAL A 1 95 ? -13.063 7.975 17.020 1.00 83.50 95 VAL A O 1
ATOM 773 N N . GLY A 1 96 ? -13.641 8.398 14.894 1.00 84.75 96 GLY A N 1
ATOM 774 C CA . GLY A 1 96 ? -12.347 8.049 14.315 1.00 84.75 96 GLY A CA 1
ATOM 775 C C . GLY A 1 96 ? -12.129 6.561 14.022 1.00 84.75 96 GLY A C 1
ATOM 776 O O . GLY A 1 96 ? -11.149 6.259 13.336 1.00 84.75 96 GLY A O 1
ATOM 777 N N . SER A 1 97 ? -13.023 5.642 14.416 1.00 85.12 97 SER A N 1
ATOM 778 C CA . SER A 1 97 ? -12.869 4.206 14.115 1.00 85.12 97 SER A CA 1
ATOM 779 C C . SER A 1 97 ? -12.825 3.941 12.610 1.00 85.12 97 SER A C 1
ATOM 781 O O . SER A 1 97 ? -11.918 3.265 12.125 1.00 85.12 97 SER A O 1
ATOM 783 N N . ALA A 1 98 ? -13.713 4.582 11.845 1.00 87.25 98 ALA A N 1
ATOM 784 C CA . ALA A 1 98 ? -13.734 4.501 10.387 1.00 87.25 98 ALA A CA 1
ATOM 785 C C . ALA A 1 98 ? -12.425 5.005 9.752 1.00 87.25 98 ALA A C 1
ATOM 787 O O . ALA A 1 98 ? -11.931 4.423 8.785 1.00 87.25 98 ALA A O 1
ATOM 788 N N . ARG A 1 99 ? -11.821 6.064 10.312 1.00 88.06 99 ARG A N 1
ATOM 789 C CA . ARG A 1 99 ? -10.526 6.591 9.850 1.00 88.06 99 ARG A CA 1
ATOM 790 C C . ARG A 1 99 ? -9.394 5.609 10.148 1.00 88.06 99 ARG A C 1
ATOM 792 O O . ARG A 1 99 ? -8.568 5.368 9.274 1.00 88.06 99 ARG A O 1
ATOM 799 N N . MET A 1 100 ? -9.366 5.027 11.347 1.00 87.94 100 MET A N 1
ATOM 800 C CA . MET A 1 100 ? -8.365 4.025 11.728 1.00 87.94 100 MET A CA 1
ATOM 801 C C . MET A 1 100 ? -8.480 2.756 10.877 1.00 87.94 100 MET A C 1
ATOM 803 O O . MET A 1 100 ? -7.474 2.259 10.376 1.00 87.94 100 MET A O 1
ATOM 807 N N . ALA A 1 101 ? -9.702 2.268 10.656 1.00 90.44 101 ALA A N 1
ATOM 808 C CA . ALA A 1 101 ? -9.967 1.119 9.799 1.00 90.44 101 ALA A CA 1
ATOM 809 C C . ALA A 1 101 ? -9.540 1.390 8.349 1.00 90.44 101 ALA A C 1
ATOM 811 O O . ALA A 1 101 ? -8.858 0.561 7.748 1.00 90.44 101 ALA A O 1
ATOM 812 N N . ARG A 1 102 ? -9.862 2.575 7.809 1.00 92.00 102 ARG A N 1
ATOM 813 C CA . ARG A 1 102 ? -9.404 3.015 6.482 1.00 92.00 102 ARG A CA 1
ATOM 814 C C . ARG A 1 102 ? -7.882 3.027 6.388 1.00 92.00 102 ARG A C 1
ATOM 816 O O . ARG A 1 102 ? -7.331 2.532 5.408 1.00 92.00 102 ARG A O 1
ATOM 823 N N . ASP A 1 103 ? -7.199 3.562 7.394 1.00 90.56 103 ASP A N 1
ATOM 824 C CA . ASP A 1 103 ? -5.738 3.634 7.415 1.00 90.56 103 ASP A CA 1
ATOM 825 C C . ASP A 1 103 ? -5.092 2.251 7.458 1.00 90.56 103 ASP A C 1
ATOM 827 O O . ASP A 1 103 ? -4.189 1.976 6.666 1.00 90.56 103 ASP A O 1
ATOM 831 N N . ALA A 1 104 ? -5.597 1.367 8.320 1.00 92.19 104 ALA A N 1
ATOM 832 C CA . ALA A 1 104 ? -5.141 -0.012 8.414 1.00 92.19 104 ALA A CA 1
ATOM 833 C C . ALA A 1 104 ? -5.377 -0.774 7.101 1.00 92.19 104 ALA A C 1
ATOM 835 O O . ALA A 1 104 ? -4.453 -1.398 6.573 1.00 92.19 104 ALA A O 1
ATOM 836 N N . ALA A 1 105 ? -6.582 -0.671 6.531 1.00 94.12 105 ALA A N 1
ATOM 837 C CA . ALA A 1 105 ? -6.921 -1.278 5.248 1.00 94.12 105 ALA A CA 1
ATOM 838 C C . ALA A 1 105 ? -6.001 -0.768 4.132 1.00 94.12 105 ALA A C 1
ATOM 840 O O . ALA A 1 105 ? -5.455 -1.562 3.370 1.00 94.12 105 ALA A O 1
ATOM 841 N N . THR A 1 106 ? -5.744 0.538 4.081 1.00 94.75 106 THR A N 1
ATOM 842 C CA . THR A 1 106 ? -4.869 1.146 3.071 1.00 94.75 106 THR A CA 1
ATOM 843 C C . THR A 1 106 ? -3.430 0.684 3.225 1.00 94.75 106 THR A C 1
ATOM 845 O O . THR A 1 106 ? -2.807 0.284 2.241 1.00 94.75 106 THR A O 1
ATOM 848 N N . THR A 1 107 ? -2.895 0.642 4.448 1.00 92.88 107 THR A N 1
ATOM 849 C CA . THR A 1 107 ? -1.571 0.061 4.701 1.00 92.88 107 THR A CA 1
ATOM 850 C C . THR A 1 107 ? -1.513 -1.382 4.197 1.00 92.88 107 THR A C 1
ATOM 852 O O . THR A 1 107 ? -0.561 -1.729 3.502 1.00 92.88 107 THR A O 1
ATOM 855 N N . MET A 1 108 ? -2.535 -2.203 4.458 1.00 92.19 108 MET A N 1
ATOM 856 C CA . MET A 1 108 ? -2.568 -3.606 4.027 1.00 92.19 108 MET A CA 1
ATOM 857 C C . MET A 1 108 ? -2.719 -3.784 2.509 1.00 92.19 108 MET A C 1
ATOM 859 O O . MET A 1 108 ? -2.045 -4.631 1.913 1.00 92.19 108 MET A O 1
ATOM 863 N N . LEU A 1 109 ? -3.546 -2.973 1.854 1.00 95.00 109 LEU A N 1
ATOM 864 C CA . LEU A 1 109 ? -3.724 -3.001 0.401 1.00 95.00 109 LEU A CA 1
ATOM 865 C C . LEU A 1 109 ? -2.448 -2.540 -0.314 1.00 95.00 109 LEU A C 1
ATOM 867 O O . LEU A 1 109 ? -1.952 -3.225 -1.209 1.00 95.00 109 LEU A O 1
ATOM 871 N N . THR A 1 110 ? -1.840 -1.443 0.143 1.00 94.38 110 THR A N 1
ATOM 872 C CA . THR A 1 110 ? -0.589 -0.921 -0.430 1.00 94.38 110 THR A CA 1
ATOM 873 C C . THR A 1 110 ? 0.595 -1.881 -0.265 1.00 94.38 110 THR A C 1
ATOM 875 O O . THR A 1 110 ? 1.483 -1.878 -1.117 1.00 94.38 110 THR A O 1
ATOM 878 N N . SER A 1 111 ? 0.594 -2.789 0.729 1.00 92.00 111 SER A N 1
ATOM 879 C CA . SER A 1 111 ? 1.612 -3.864 0.831 1.00 92.00 111 SER A CA 1
ATOM 880 C C . SER A 1 111 ? 1.639 -4.807 -0.342 1.00 92.00 111 SER A C 1
ATOM 882 O O . SER A 1 111 ? 2.658 -5.458 -0.596 1.00 92.00 111 SER A O 1
ATOM 884 N N . ARG A 1 112 ? 0.484 -4.983 -0.981 1.00 93.81 112 ARG A N 1
ATOM 885 C CA . ARG A 1 112 ? 0.365 -5.897 -2.107 1.00 93.81 112 ARG A CA 1
ATOM 886 C C . ARG A 1 112 ? 1.050 -5.318 -3.331 1.00 93.81 112 ARG A C 1
ATOM 888 O O . ARG A 1 112 ? 1.430 -6.094 -4.200 1.00 93.81 112 ARG A O 1
ATOM 895 N N . LEU A 1 113 ? 1.264 -4.007 -3.378 1.00 95.12 113 LEU A N 1
ATOM 896 C CA . LEU A 1 113 ? 1.985 -3.363 -4.459 1.00 95.12 113 LEU A CA 1
ATOM 897 C C . LEU A 1 113 ? 3.492 -3.446 -4.242 1.00 95.12 113 LEU A C 1
ATOM 899 O O . LEU A 1 113 ? 3.973 -3.311 -3.120 1.00 95.12 113 LEU A O 1
ATOM 903 N N . PHE A 1 114 ? 4.238 -3.671 -5.314 1.00 93.75 114 PHE A N 1
ATOM 904 C CA . PHE A 1 114 ? 5.695 -3.730 -5.298 1.00 93.75 114 PHE A CA 1
ATOM 905 C C . PHE A 1 114 ? 6.262 -3.295 -6.644 1.00 93.75 114 PHE A C 1
ATOM 907 O O . PHE A 1 114 ? 5.596 -3.411 -7.671 1.00 93.75 114 PHE A O 1
ATOM 914 N N . PHE A 1 115 ? 7.496 -2.810 -6.637 1.00 93.25 115 PHE A N 1
ATOM 915 C CA . PHE A 1 115 ? 8.177 -2.357 -7.843 1.00 93.25 115 PHE A CA 1
ATOM 916 C C . PHE A 1 115 ? 9.068 -3.452 -8.438 1.00 93.25 115 PHE A C 1
ATOM 918 O O . PHE A 1 115 ? 9.702 -4.221 -7.713 1.00 93.25 115 PHE A O 1
ATOM 925 N N . VAL A 1 116 ? 9.110 -3.510 -9.768 1.00 91.00 116 VAL A N 1
ATOM 926 C CA . VAL A 1 116 ? 10.017 -4.346 -10.558 1.00 91.00 116 VAL A CA 1
ATOM 927 C C . VAL A 1 116 ? 10.790 -3.442 -11.505 1.00 91.00 116 VAL A C 1
ATOM 929 O O . VAL A 1 116 ? 10.179 -2.656 -12.231 1.00 91.00 116 VAL A O 1
ATOM 932 N N . VAL A 1 117 ? 12.116 -3.567 -11.507 1.00 89.81 117 VAL A N 1
ATOM 933 C CA . VAL A 1 117 ? 12.989 -2.766 -12.367 1.00 89.81 117 VAL A CA 1
ATOM 934 C C . VAL A 1 117 ? 12.878 -3.338 -13.779 1.00 89.81 117 VAL A C 1
ATOM 936 O O . VAL A 1 117 ? 12.832 -4.553 -13.957 1.00 89.81 117 VAL A O 1
ATOM 939 N N . GLY A 1 118 ? 12.741 -2.470 -14.780 1.00 84.25 118 GLY A N 1
ATOM 940 C CA . GLY A 1 118 ? 12.668 -2.885 -16.181 1.00 84.25 118 GLY A CA 1
ATOM 941 C C . GLY A 1 118 ? 14.061 -3.131 -16.744 1.00 84.25 118 GLY A C 1
ATOM 942 O O . GLY A 1 118 ? 14.399 -4.246 -17.127 1.00 84.25 118 GLY A O 1
ATOM 943 N N . SER A 1 119 ? 14.879 -2.085 -16.741 1.00 77.06 119 SER A N 1
ATOM 944 C CA . SER A 1 119 ? 16.269 -2.120 -17.185 1.00 77.06 119 SER A CA 1
ATOM 945 C C . SER A 1 119 ? 17.118 -1.215 -16.302 1.00 77.06 119 SER A C 1
ATOM 947 O O . SER A 1 119 ? 16.636 -0.214 -15.771 1.00 77.06 119 SER A O 1
ATOM 949 N N . LEU A 1 120 ? 18.391 -1.570 -16.149 1.00 74.81 120 LEU A N 1
ATOM 950 C CA . LEU A 1 120 ? 19.382 -0.689 -15.542 1.00 74.81 120 LEU A CA 1
ATOM 951 C C . LEU A 1 120 ? 20.055 0.172 -16.619 1.00 74.81 120 LEU A C 1
ATOM 953 O O . LEU A 1 120 ? 20.144 -0.273 -17.764 1.00 74.81 120 LEU A O 1
ATOM 957 N N . PRO A 1 121 ? 20.547 1.374 -16.272 1.00 72.62 121 PRO A N 1
ATOM 958 C CA . PRO A 1 121 ? 21.384 2.143 -17.183 1.00 72.62 121 PRO A CA 1
ATOM 959 C C . PRO A 1 121 ? 22.675 1.368 -17.489 1.00 72.62 121 PRO A C 1
ATOM 961 O O . PRO A 1 121 ? 23.319 0.839 -16.582 1.00 72.62 121 PRO A O 1
ATOM 964 N N . GLU A 1 122 ? 23.052 1.310 -18.767 1.00 66.50 122 GLU A N 1
ATOM 965 C CA . GLU A 1 122 ? 24.316 0.701 -19.213 1.00 66.50 122 GLU A CA 1
ATOM 966 C C . GLU A 1 122 ? 25.524 1.587 -18.869 1.00 66.50 122 GLU A C 1
ATOM 968 O O . GLU A 1 122 ? 26.611 1.083 -18.600 1.00 66.50 122 GLU A O 1
ATOM 973 N N . ASN A 1 123 ? 25.313 2.906 -18.801 1.00 62.97 123 ASN A N 1
ATOM 974 C CA . ASN A 1 123 ? 26.339 3.885 -18.457 1.00 62.97 123 ASN A CA 1
ATOM 975 C C . ASN A 1 123 ? 26.229 4.313 -16.990 1.00 62.97 123 ASN A C 1
ATOM 977 O O . ASN A 1 123 ? 25.140 4.569 -16.482 1.00 62.97 123 ASN A O 1
ATOM 981 N N . THR A 1 124 ? 27.374 4.487 -16.329 1.00 63.56 124 THR A N 1
ATOM 982 C CA . THR A 1 124 ? 27.511 4.987 -14.946 1.00 63.56 124 THR A CA 1
ATOM 983 C C . THR A 1 124 ? 27.155 6.470 -14.780 1.00 63.56 124 THR A C 1
ATOM 985 O O . THR A 1 124 ? 27.445 7.056 -13.739 1.00 63.56 124 THR A O 1
ATOM 988 N N . ALA A 1 125 ? 26.535 7.091 -15.787 1.00 69.06 125 ALA A N 1
ATOM 989 C CA . ALA A 1 125 ? 26.124 8.484 -15.731 1.00 69.06 125 ALA A CA 1
ATOM 990 C C . ALA A 1 125 ? 25.064 8.675 -14.638 1.00 69.06 125 ALA A C 1
ATOM 992 O O . ALA A 1 125 ? 24.019 8.022 -14.628 1.00 69.06 125 ALA A O 1
ATOM 993 N N . THR A 1 126 ? 25.355 9.578 -13.710 1.00 78.31 126 THR A N 1
ATOM 994 C CA . THR A 1 126 ? 24.491 9.947 -12.594 1.00 78.31 126 THR A CA 1
ATOM 995 C C . THR A 1 126 ? 24.134 11.431 -12.696 1.00 78.31 126 THR A C 1
ATOM 997 O O . THR A 1 126 ? 25.014 12.244 -12.981 1.00 78.31 126 THR A O 1
ATOM 1000 N N . PRO A 1 127 ? 22.869 11.830 -12.466 1.00 86.12 127 PRO A N 1
ATOM 1001 C CA . PRO A 1 127 ? 21.685 10.999 -12.213 1.00 86.12 127 PRO A CA 1
ATOM 1002 C C . PRO A 1 127 ? 21.165 10.289 -13.482 1.00 86.12 127 PRO A C 1
ATOM 1004 O O . PRO A 1 127 ? 21.446 10.716 -14.598 1.00 86.12 127 PRO A O 1
ATOM 1007 N N . PHE A 1 128 ? 20.364 9.231 -13.317 1.00 86.75 128 PHE A N 1
ATOM 1008 C CA . PHE A 1 128 ? 19.751 8.485 -14.427 1.00 86.75 128 PHE A CA 1
ATOM 1009 C C . PHE A 1 128 ? 18.254 8.235 -14.210 1.00 86.75 128 PHE A C 1
ATOM 1011 O O . PHE A 1 128 ? 17.756 8.206 -13.081 1.00 86.75 128 PHE A O 1
ATOM 1018 N N . TRP A 1 129 ? 17.529 8.014 -15.307 1.00 88.31 129 TRP A N 1
ATOM 1019 C CA . TRP A 1 129 ? 16.124 7.615 -15.269 1.00 88.31 129 TRP A CA 1
ATOM 1020 C C . TRP A 1 129 ? 15.997 6.118 -14.997 1.00 88.31 129 TRP A C 1
ATOM 1022 O O . TRP A 1 129 ? 16.449 5.288 -15.784 1.00 88.31 129 TRP A O 1
ATOM 1032 N N . CYS A 1 130 ? 15.373 5.773 -13.873 1.00 89.06 130 CYS A N 1
ATOM 1033 C CA . CYS A 1 130 ? 15.008 4.402 -13.554 1.00 89.06 130 CYS A CA 1
ATOM 1034 C C . CYS A 1 130 ? 13.616 4.113 -14.113 1.00 89.06 130 CYS A C 1
ATOM 1036 O O . CYS A 1 130 ? 12.643 4.759 -13.718 1.00 89.06 130 CYS A O 1
ATOM 1038 N N . CYS A 1 131 ? 13.524 3.131 -15.007 1.00 90.44 131 CYS A N 1
ATOM 1039 C CA . CYS A 1 131 ? 12.270 2.679 -15.599 1.00 90.44 131 CYS A CA 1
ATOM 1040 C C . CYS A 1 131 ? 11.895 1.305 -15.046 1.00 90.44 131 CYS A C 1
ATOM 1042 O O . CYS A 1 131 ? 12.723 0.395 -14.950 1.00 90.44 131 CYS A O 1
ATOM 1044 N N . GLY A 1 132 ? 10.623 1.125 -14.711 1.00 91.25 132 GLY A N 1
ATOM 1045 C CA . GLY A 1 132 ? 10.119 -0.154 -14.240 1.00 91.25 132 GLY A CA 1
ATOM 1046 C C . GLY A 1 132 ? 8.605 -0.188 -14.179 1.00 91.25 132 GLY A C 1
ATOM 1047 O O . GLY A 1 132 ? 7.918 0.609 -14.811 1.00 91.25 132 GLY A O 1
ATOM 1048 N N . SER A 1 133 ? 8.076 -1.135 -13.416 1.00 93.56 133 SER A N 1
ATOM 1049 C CA . SER A 1 133 ? 6.635 -1.307 -13.259 1.00 93.56 133 SER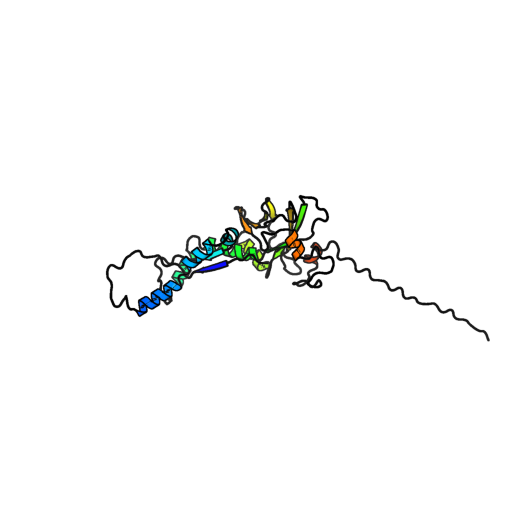 A CA 1
ATOM 1050 C C . SER A 1 133 ? 6.249 -1.581 -11.814 1.00 93.56 133 SER A C 1
ATOM 1052 O O . SER A 1 133 ? 6.906 -2.355 -11.115 1.00 93.56 133 SER A O 1
ATOM 1054 N N . VAL A 1 134 ? 5.155 -0.970 -11.367 1.00 95.12 134 VAL A N 1
ATOM 1055 C CA . VAL A 1 134 ? 4.476 -1.334 -10.125 1.00 95.12 134 VAL A CA 1
ATOM 1056 C C . VAL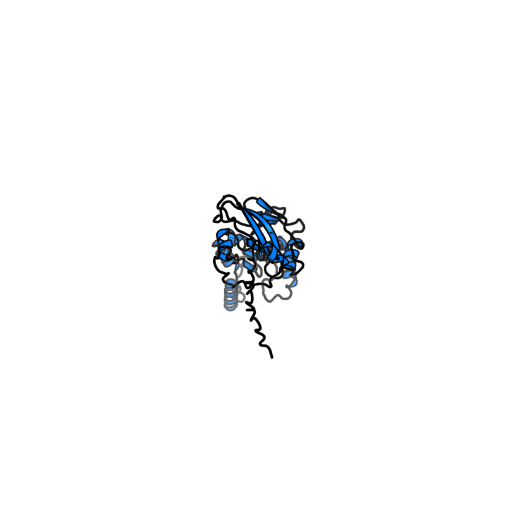 A 1 134 ? 3.496 -2.460 -10.420 1.00 95.12 134 VAL A C 1
ATOM 1058 O O . VAL A 1 134 ? 2.654 -2.370 -11.314 1.00 95.12 134 VAL A O 1
ATOM 1061 N N . ARG A 1 135 ? 3.603 -3.530 -9.639 1.00 93.50 135 ARG A N 1
ATOM 1062 C CA . ARG A 1 135 ? 2.808 -4.752 -9.753 1.00 93.50 135 ARG A CA 1
ATOM 1063 C C . ARG A 1 135 ? 2.061 -5.027 -8.460 1.00 93.50 135 ARG A C 1
ATOM 1065 O O . ARG A 1 135 ? 2.446 -4.524 -7.410 1.00 93.50 135 ARG A O 1
ATOM 1072 N N . CYS A 1 136 ? 1.015 -5.849 -8.527 1.00 94.31 136 CYS A N 1
ATOM 1073 C CA . CYS A 1 136 ? 0.220 -6.255 -7.366 1.00 94.31 136 CYS A CA 1
ATOM 1074 C C . CYS A 1 136 ? 0.351 -7.759 -7.076 1.00 94.31 136 CYS A C 1
ATOM 1076 O O . CYS A 1 136 ? 0.327 -8.577 -7.993 1.00 94.31 136 CYS A O 1
ATOM 1078 N N . LYS A 1 137 ? 0.458 -8.129 -5.795 1.00 90.69 137 LYS A N 1
ATOM 1079 C CA . LYS A 1 137 ? 0.435 -9.512 -5.295 1.00 90.69 137 LYS A CA 1
ATOM 1080 C C . LYS A 1 137 ? -0.996 -9.967 -5.003 1.00 90.69 137 LYS A C 1
ATOM 1082 O O . LYS A 1 137 ? -1.713 -9.307 -4.250 1.00 90.69 137 LYS A O 1
ATOM 1087 N N . GLY A 1 138 ? -1.362 -11.153 -5.485 1.00 88.44 138 GLY A N 1
ATOM 1088 C CA . GLY A 1 138 ? -2.687 -11.739 -5.265 1.00 88.44 138 GLY A CA 1
ATOM 1089 C C . GLY A 1 138 ? -3.753 -11.174 -6.218 1.00 88.44 138 GLY A C 1
ATOM 1090 O O . GLY A 1 138 ? -3.402 -10.785 -7.333 1.00 88.44 138 GLY A O 1
ATOM 1091 N N . PRO A 1 139 ? -5.040 -11.135 -5.819 1.00 92.44 139 PRO A N 1
ATOM 1092 C CA . PRO A 1 139 ? -6.147 -10.747 -6.695 1.00 92.44 139 PRO A CA 1
ATOM 1093 C C . PRO A 1 139 ? -6.126 -9.239 -6.983 1.00 92.44 139 PRO A C 1
ATOM 1095 O O . PRO A 1 139 ? -6.742 -8.440 -6.279 1.00 92.44 139 PRO A O 1
ATOM 1098 N N . ALA A 1 140 ? -5.394 -8.853 -8.029 1.00 94.81 140 ALA A N 1
ATOM 1099 C CA . ALA A 1 140 ? -5.117 -7.461 -8.368 1.00 94.81 140 ALA A CA 1
ATOM 1100 C C . ALA A 1 140 ? -6.387 -6.612 -8.518 1.00 94.81 140 ALA A C 1
ATOM 1102 O O . ALA A 1 140 ? -6.472 -5.557 -7.902 1.00 94.81 140 ALA A O 1
ATOM 1103 N N . ARG A 1 141 ? -7.403 -7.094 -9.246 1.00 96.44 141 ARG A N 1
ATOM 1104 C CA . ARG A 1 141 ? -8.680 -6.378 -9.415 1.00 96.44 141 ARG A CA 1
ATOM 1105 C C . ARG A 1 141 ? -9.306 -5.970 -8.078 1.00 96.44 141 ARG A C 1
ATOM 1107 O O . ARG A 1 141 ? -9.648 -4.809 -7.912 1.00 96.44 141 ARG A O 1
ATOM 1114 N N . VAL A 1 142 ? -9.397 -6.901 -7.126 1.00 96.88 142 VAL A N 1
ATOM 1115 C CA . VAL A 1 142 ? -10.007 -6.656 -5.806 1.00 96.88 142 VAL A CA 1
ATOM 1116 C C . VAL A 1 142 ? -9.209 -5.616 -5.022 1.00 96.88 142 VAL A C 1
ATOM 1118 O O . VAL A 1 142 ? -9.783 -4.707 -4.432 1.00 96.88 142 VAL A O 1
ATOM 1121 N N . VAL A 1 143 ? -7.877 -5.723 -5.038 1.00 96.81 143 VAL A N 1
ATOM 1122 C CA . VAL A 1 143 ? -6.995 -4.794 -4.315 1.00 96.81 143 VAL A CA 1
ATOM 1123 C C . VAL A 1 143 ? -7.083 -3.380 -4.888 1.00 96.81 143 VAL A C 1
ATOM 1125 O O . VAL A 1 143 ? -7.202 -2.419 -4.132 1.00 96.81 143 VAL A O 1
ATOM 1128 N N . ILE A 1 144 ? -7.011 -3.253 -6.213 1.00 97.38 144 ILE A N 1
ATOM 1129 C CA . ILE A 1 144 ? -7.014 -1.961 -6.902 1.00 97.38 144 ILE A CA 1
ATOM 1130 C C . ILE A 1 144 ? -8.380 -1.285 -6.770 1.00 97.38 144 ILE A C 1
ATOM 1132 O O . ILE A 1 144 ? -8.433 -0.125 -6.376 1.00 97.38 144 ILE A O 1
ATOM 1136 N N . GLN A 1 145 ? -9.472 -2.029 -6.970 1.00 97.25 145 GLN A N 1
ATOM 1137 C CA . GLN A 1 145 ? -10.829 -1.516 -6.779 1.00 97.25 145 GLN A CA 1
ATOM 1138 C C . GLN A 1 145 ? -11.073 -1.059 -5.334 1.00 97.25 145 GLN A C 1
ATOM 1140 O O . GLN A 1 145 ? -11.682 -0.019 -5.105 1.00 97.25 145 GLN A O 1
ATOM 1145 N N . ALA A 1 146 ? -10.573 -1.803 -4.341 1.00 96.88 146 ALA A N 1
ATOM 1146 C CA . ALA A 1 146 ? -10.676 -1.387 -2.946 1.00 96.88 146 ALA A CA 1
ATOM 1147 C C . ALA A 1 146 ? -9.930 -0.067 -2.683 1.00 96.88 146 ALA A C 1
ATOM 1149 O O . ALA A 1 146 ? -10.447 0.785 -1.967 1.00 96.88 146 ALA A O 1
ATOM 1150 N N . LEU A 1 147 ? -8.744 0.131 -3.273 1.00 96.62 147 LEU A N 1
ATOM 1151 C CA . LEU A 1 147 ? -8.005 1.393 -3.155 1.00 96.62 147 LEU A CA 1
ATOM 1152 C C . LEU A 1 147 ? -8.751 2.569 -3.799 1.00 96.62 147 LEU A C 1
ATOM 1154 O O . LEU A 1 147 ? -8.800 3.637 -3.195 1.00 96.62 147 LEU A O 1
ATOM 1158 N N . GLU A 1 148 ? -9.355 2.377 -4.973 1.00 95.62 148 GLU A N 1
ATOM 1159 C CA . GLU A 1 148 ? -10.161 3.413 -5.639 1.00 95.62 148 GLU A CA 1
ATOM 1160 C C . GLU A 1 148 ? -11.414 3.771 -4.833 1.00 95.62 148 GLU A C 1
ATOM 1162 O O . GLU A 1 148 ? -11.699 4.947 -4.628 1.00 95.62 148 GLU A O 1
ATOM 1167 N N . ASN A 1 149 ? -12.110 2.774 -4.281 1.00 95.62 149 ASN A N 1
ATOM 1168 C CA . ASN A 1 149 ? -13.289 3.003 -3.444 1.00 95.62 149 ASN A CA 1
ATOM 1169 C C . ASN A 1 149 ? -12.955 3.759 -2.147 1.00 95.62 149 ASN A C 1
ATOM 1171 O O . ASN A 1 149 ? -13.762 4.551 -1.663 1.00 95.62 149 ASN A O 1
ATOM 1175 N N . LEU A 1 150 ? -11.779 3.512 -1.558 1.00 94.69 150 LEU A N 1
ATOM 1176 C CA . LEU A 1 150 ? -11.333 4.227 -0.358 1.00 94.69 150 LEU A CA 1
ATOM 1177 C C . LEU A 1 150 ? -10.918 5.676 -0.651 1.00 94.69 150 LEU A C 1
ATOM 1179 O O . LEU A 1 150 ? -10.970 6.509 0.260 1.00 94.69 150 LEU A O 1
ATOM 1183 N N . TYR A 1 151 ? -10.499 5.966 -1.886 1.00 95.25 151 TYR A N 1
ATOM 1184 C CA . TYR A 1 151 ? -9.943 7.252 -2.305 1.00 95.25 151 TYR A CA 1
ATOM 1185 C C . TYR A 1 151 ? -10.484 7.678 -3.681 1.00 95.25 151 TYR A C 1
ATOM 1187 O O . TYR A 1 151 ? -9.729 7.686 -4.658 1.00 95.25 151 TYR A O 1
ATOM 1195 N N . PRO A 1 152 ? -11.769 8.077 -3.764 1.00 92.12 152 PRO A N 1
ATOM 1196 C CA . PRO A 1 152 ? -12.398 8.483 -5.024 1.00 92.12 152 PRO A CA 1
ATOM 1197 C C . PRO A 1 152 ? -11.769 9.748 -5.628 1.00 92.12 152 PRO A C 1
ATOM 1199 O O . PRO A 1 152 ? -11.760 9.905 -6.844 1.00 92.12 152 PRO A O 1
ATOM 1202 N N . ASP A 1 153 ? -11.162 10.605 -4.798 1.00 91.75 153 ASP A N 1
ATOM 1203 C CA . ASP A 1 153 ? -10.420 11.798 -5.241 1.00 91.75 153 ASP A CA 1
ATOM 1204 C C . ASP A 1 153 ? -9.111 11.461 -5.981 1.00 91.75 153 ASP A C 1
ATOM 1206 O O . ASP A 1 153 ? -8.414 12.346 -6.484 1.00 91.75 153 ASP A O 1
ATOM 1210 N N . GLY A 1 154 ? -8.750 10.178 -6.029 1.00 92.31 154 GLY A N 1
ATOM 1211 C CA . GLY A 1 154 ? -7.597 9.670 -6.743 1.00 92.31 154 GLY A CA 1
ATOM 1212 C C . GLY A 1 154 ? -6.347 9.503 -5.884 1.00 92.31 154 GLY A C 1
ATOM 1213 O O . GLY A 1 154 ? -6.195 10.012 -4.768 1.00 92.31 154 GLY A O 1
ATOM 1214 N N . LEU A 1 155 ? -5.418 8.743 -6.454 1.00 97.06 155 LEU A N 1
ATOM 1215 C CA . LEU A 1 155 ? -4.138 8.390 -5.861 1.00 97.06 155 LEU A CA 1
ATOM 1216 C C . LEU A 1 155 ? -3.009 8.705 -6.845 1.00 97.06 155 LEU A C 1
ATOM 1218 O O . LEU A 1 155 ? -3.212 8.848 -8.052 1.00 97.06 155 LEU A O 1
ATOM 1222 N N . SER A 1 156 ? -1.787 8.818 -6.342 1.00 97.44 156 SER A N 1
ATOM 1223 C CA . SER A 1 156 ? -0.594 9.026 -7.166 1.00 97.44 156 SER A CA 1
ATOM 1224 C C . SER A 1 156 ? 0.603 8.272 -6.611 1.00 97.44 156 SER A C 1
ATOM 1226 O O . SER A 1 156 ? 0.720 8.082 -5.400 1.00 97.44 156 SER A O 1
ATOM 1228 N N . TYR A 1 157 ? 1.498 7.853 -7.499 1.00 97.38 157 TYR A N 1
ATOM 1229 C CA . TYR A 1 157 ? 2.810 7.347 -7.130 1.00 97.38 157 TYR A CA 1
ATOM 1230 C C . TYR A 1 157 ? 3.764 8.517 -6.934 1.00 97.38 157 TYR A C 1
ATOM 1232 O O . TYR A 1 157 ? 3.908 9.370 -7.809 1.00 97.38 157 TYR A O 1
ATOM 1240 N N . VAL A 1 158 ? 4.431 8.550 -5.787 1.00 96.81 158 VAL A N 1
ATOM 1241 C CA . VAL A 1 158 ? 5.395 9.597 -5.439 1.00 96.81 158 VAL A CA 1
ATOM 1242 C C . VAL A 1 158 ? 6.669 8.974 -4.882 1.00 96.81 158 VAL A C 1
ATOM 1244 O O . VAL A 1 158 ? 6.621 7.918 -4.248 1.00 96.81 158 VAL A O 1
ATOM 1247 N N . SER A 1 159 ? 7.802 9.626 -5.107 1.00 94.69 159 SER A N 1
ATOM 1248 C CA . SER A 1 159 ? 9.069 9.336 -4.438 1.00 94.69 159 SER A CA 1
ATOM 1249 C C . SER A 1 159 ? 9.386 10.420 -3.410 1.00 94.69 159 SER A C 1
ATOM 1251 O O . SER A 1 159 ? 8.625 11.375 -3.232 1.00 94.69 159 SER A O 1
ATOM 1253 N N . ASP A 1 160 ? 10.529 10.295 -2.739 1.00 90.62 160 ASP A N 1
ATOM 1254 C CA . ASP A 1 160 ? 11.053 11.369 -1.889 1.00 90.62 160 ASP A CA 1
ATOM 1255 C C . ASP A 1 160 ? 11.392 12.644 -2.698 1.00 90.62 160 ASP A C 1
ATOM 1257 O O . ASP A 1 160 ? 11.423 13.733 -2.133 1.00 90.62 160 ASP A O 1
ATOM 1261 N N . CYS A 1 161 ? 11.568 12.530 -4.022 1.00 87.81 161 CYS A N 1
ATOM 1262 C CA . CYS A 1 161 ? 11.875 13.643 -4.927 1.00 87.81 161 CYS A CA 1
ATOM 1263 C C . CYS A 1 161 ? 10.632 14.293 -5.564 1.00 87.81 161 CYS A C 1
ATOM 1265 O O . CYS A 1 161 ? 10.765 15.314 -6.234 1.00 87.81 161 CYS A O 1
ATOM 1267 N N . GLY A 1 162 ? 9.434 13.723 -5.389 1.00 91.56 162 GLY A N 1
ATOM 1268 C CA . GLY A 1 162 ? 8.191 14.300 -5.906 1.00 91.56 162 GLY A CA 1
ATOM 1269 C C . GLY A 1 162 ? 7.276 13.308 -6.620 1.00 91.56 162 GLY A C 1
ATOM 1270 O O . GLY A 1 162 ? 7.303 12.104 -6.368 1.00 91.56 162 GLY A O 1
ATOM 1271 N N . LEU A 1 163 ? 6.409 13.837 -7.484 1.00 95.19 163 LEU A N 1
ATOM 1272 C CA . LEU A 1 163 ? 5.439 13.048 -8.242 1.00 95.19 163 LEU A CA 1
ATOM 1273 C C . LEU A 1 163 ? 6.150 12.173 -9.280 1.00 95.19 163 LEU A C 1
ATOM 1275 O O . LEU A 1 163 ? 6.945 12.675 -10.067 1.00 95.19 163 LEU A O 1
ATOM 1279 N N . ILE A 1 164 ? 5.828 10.880 -9.289 1.00 95.69 164 ILE A N 1
ATOM 1280 C CA . ILE A 1 164 ? 6.275 9.944 -10.324 1.00 95.69 164 ILE A CA 1
ATOM 1281 C C . ILE A 1 164 ? 5.215 9.881 -11.422 1.00 95.69 164 ILE A C 1
ATOM 1283 O O . ILE A 1 164 ? 5.502 10.153 -12.580 1.00 95.69 164 ILE A O 1
ATOM 1287 N N . ASP A 1 165 ? 3.988 9.509 -11.050 1.00 95.50 165 ASP A N 1
ATOM 1288 C CA . ASP A 1 165 ? 2.880 9.322 -11.986 1.00 95.50 165 ASP A CA 1
ATOM 1289 C C . ASP A 1 165 ? 1.540 9.255 -11.230 1.00 95.50 165 ASP A C 1
ATOM 1291 O O . ASP A 1 165 ? 1.502 9.063 -10.009 1.00 95.50 165 ASP A O 1
ATOM 1295 N N . ARG A 1 166 ? 0.419 9.372 -11.943 1.00 95.19 166 ARG A N 1
ATOM 1296 C CA . ARG A 1 166 ? -0.913 9.096 -11.395 1.00 95.19 166 ARG A CA 1
ATOM 1297 C C . ARG A 1 166 ? -1.087 7.601 -11.134 1.00 95.19 166 ARG A C 1
ATOM 1299 O O . ARG A 1 166 ? -0.488 6.751 -11.795 1.00 95.19 166 ARG A O 1
ATOM 1306 N N . PHE A 1 167 ? -1.920 7.268 -10.152 1.00 95.69 167 PHE A N 1
ATOM 1307 C CA . PHE A 1 167 ? -2.301 5.883 -9.918 1.00 95.69 167 PHE A CA 1
ATOM 1308 C C . PHE A 1 167 ? -3.095 5.369 -11.117 1.00 95.69 167 PHE A C 1
ATOM 1310 O O . PHE A 1 167 ? -4.017 6.027 -11.587 1.00 95.69 167 PHE A O 1
ATOM 1317 N N . GLY A 1 168 ? -2.699 4.207 -11.628 1.00 91.44 168 GLY A N 1
ATOM 1318 C CA . GLY A 1 168 ? -3.201 3.698 -12.897 1.00 91.44 168 GLY A CA 1
ATOM 1319 C C . GLY A 1 168 ? -4.567 3.015 -12.826 1.00 91.44 168 GLY A C 1
ATOM 1320 O O . GLY A 1 168 ? -5.103 2.670 -13.875 1.00 91.44 168 GLY A O 1
ATOM 1321 N N . GLY A 1 169 ? -5.095 2.790 -11.620 1.00 94.31 169 GLY A N 1
ATOM 1322 C CA . GLY A 1 169 ? -6.441 2.263 -11.416 1.00 94.31 169 GLY A CA 1
ATOM 1323 C C . GLY A 1 169 ? -6.704 0.906 -12.070 1.00 94.31 169 GLY A C 1
ATOM 1324 O O . GLY A 1 169 ? -5.779 0.140 -12.372 1.00 94.31 169 GLY A O 1
ATOM 1325 N N . LEU A 1 170 ? -7.979 0.596 -12.294 1.00 95.31 170 LEU A N 1
ATOM 1326 C CA . LEU A 1 170 ? -8.388 -0.627 -12.998 1.00 95.31 170 LEU A CA 1
ATOM 1327 C C . LEU A 1 170 ? -7.904 -0.683 -14.457 1.00 95.31 170 LEU A C 1
ATOM 1329 O O . LEU A 1 170 ? -7.713 -1.782 -14.977 1.00 95.31 170 LEU A O 1
ATOM 1333 N N . ASP A 1 171 ? -7.617 0.462 -15.078 1.00 94.06 171 ASP A N 1
ATOM 1334 C CA . ASP A 1 171 ? -7.115 0.548 -16.459 1.00 94.06 171 ASP A CA 1
ATOM 1335 C C . ASP A 1 171 ? -5.708 -0.039 -16.620 1.00 94.06 171 ASP A C 1
ATOM 1337 O O . ASP A 1 171 ? -5.300 -0.441 -17.707 1.00 94.06 171 ASP A O 1
ATOM 1341 N N . SER A 1 172 ? -4.951 -0.130 -15.524 1.00 94.38 172 SER A N 1
ATOM 1342 C CA . SER A 1 172 ? -3.612 -0.732 -15.518 1.00 94.38 172 SER A CA 1
ATOM 1343 C C . SER A 1 172 ? -3.626 -2.241 -15.240 1.00 94.38 172 SER A C 1
ATOM 1345 O O . SER A 1 172 ? -2.577 -2.847 -14.991 1.00 94.38 172 SER A O 1
ATOM 1347 N N . LEU A 1 173 ? -4.804 -2.872 -15.261 1.00 94.75 173 LEU A N 1
ATOM 1348 C CA . LEU A 1 173 ? -4.929 -4.325 -15.268 1.00 94.75 173 LEU A CA 1
ATOM 1349 C C . LEU A 1 173 ? -4.687 -4.862 -16.677 1.00 94.75 173 LEU A C 1
ATOM 1351 O O . LEU A 1 173 ? -5.285 -4.419 -17.652 1.00 94.75 173 LEU A O 1
ATOM 1355 N N . CYS A 1 174 ? -3.844 -5.883 -16.783 1.00 92.00 174 CYS A N 1
ATOM 1356 C CA . CYS A 1 174 ? -3.652 -6.584 -18.040 1.00 92.00 174 CYS A CA 1
ATOM 1357 C C . CYS A 1 174 ? -4.958 -7.283 -18.459 1.00 92.00 174 CYS A C 1
ATOM 1359 O O . CYS A 1 174 ? -5.444 -8.127 -17.700 1.00 92.00 174 CYS A O 1
ATOM 1361 N N . PRO A 1 175 ? -5.494 -7.027 -19.664 1.00 90.31 175 PRO A N 1
ATOM 1362 C CA . PRO A 1 175 ? -6.725 -7.671 -20.122 1.00 90.31 175 PRO A CA 1
ATOM 1363 C C . PRO A 1 175 ? -6.558 -9.185 -20.307 1.00 90.31 175 PRO A C 1
ATOM 1365 O O . PRO A 1 175 ? -7.523 -9.930 -20.183 1.00 90.31 175 PRO A O 1
ATOM 1368 N N . SER A 1 176 ? -5.332 -9.657 -20.563 1.00 90.75 176 SER A N 1
ATOM 1369 C CA . SER A 1 176 ? -5.053 -11.072 -20.830 1.00 90.75 176 SER A CA 1
ATOM 1370 C C . SER A 1 176 ? -4.920 -11.921 -19.564 1.00 90.75 176 SER A C 1
ATOM 1372 O O . SER A 1 176 ? -5.309 -13.082 -19.567 1.00 90.75 176 SER A O 1
ATOM 1374 N N . CYS A 1 177 ? -4.337 -11.382 -18.488 1.00 89.81 177 CYS A N 1
ATOM 1375 C CA . CYS A 1 177 ? -4.050 -12.158 -17.270 1.00 89.81 177 CYS A CA 1
ATOM 1376 C C . CYS A 1 177 ? -4.615 -11.545 -15.982 1.00 89.81 177 CYS A C 1
ATOM 1378 O O . CYS A 1 177 ? -4.408 -12.093 -14.901 1.00 89.81 177 CYS A O 1
ATOM 1380 N N . GLY A 1 178 ? -5.265 -10.382 -16.063 1.00 91.44 178 GLY A N 1
ATOM 1381 C CA . GLY A 1 178 ? -5.842 -9.673 -14.920 1.00 91.44 178 GLY A CA 1
ATOM 1382 C C . GLY A 1 178 ? -4.822 -9.137 -13.910 1.00 91.44 178 GLY A C 1
ATOM 1383 O O . GLY A 1 178 ? -5.215 -8.613 -12.870 1.00 91.44 178 GLY A O 1
ATOM 1384 N N . CYS A 1 179 ? -3.518 -9.263 -14.174 1.00 91.94 179 CYS A N 1
ATOM 1385 C CA . CYS A 1 179 ? -2.475 -8.756 -13.289 1.00 91.94 179 CYS A CA 1
ATOM 1386 C C . CYS A 1 179 ? -2.343 -7.236 -13.424 1.00 91.94 179 CYS A C 1
ATOM 1388 O O . CYS A 1 179 ? -2.306 -6.714 -14.535 1.00 91.94 179 CYS A O 1
ATOM 1390 N N . TYR A 1 180 ? -2.183 -6.535 -12.301 1.00 95.00 180 TYR A N 1
ATOM 1391 C CA . TYR A 1 180 ? -1.860 -5.107 -12.307 1.00 95.00 180 TYR A CA 1
ATOM 1392 C C . TYR A 1 180 ? -0.415 -4.877 -12.749 1.00 95.00 180 TYR A C 1
ATOM 1394 O O . TYR A 1 180 ? 0.507 -5.501 -12.207 1.00 95.00 180 TYR A O 1
ATOM 1402 N N . ASN A 1 181 ? -0.228 -3.976 -13.710 1.00 93.31 181 ASN A N 1
ATOM 1403 C CA . ASN A 1 181 ? 1.070 -3.621 -14.263 1.00 93.31 181 ASN A CA 1
ATOM 1404 C C . ASN A 1 181 ? 1.082 -2.147 -14.689 1.00 93.31 181 ASN A C 1
ATOM 1406 O O . ASN A 1 181 ? 0.718 -1.822 -15.817 1.00 93.31 181 ASN A O 1
ATOM 1410 N N . ARG A 1 182 ? 1.524 -1.255 -13.797 1.00 94.88 182 ARG A N 1
ATOM 1411 C CA . ARG A 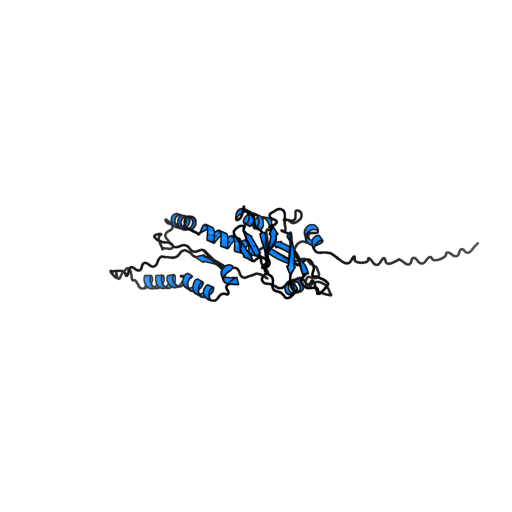1 182 ? 1.680 0.172 -14.106 1.00 94.88 182 ARG A CA 1
ATOM 1412 C C . ARG A 1 182 ? 3.145 0.505 -14.341 1.00 94.88 182 ARG A C 1
ATOM 1414 O O . ARG A 1 182 ? 3.927 0.493 -13.392 1.00 94.88 182 ARG A O 1
ATOM 1421 N N . SER A 1 183 ? 3.511 0.816 -15.580 1.00 93.56 183 SER A N 1
ATOM 1422 C CA . SER A 1 183 ? 4.844 1.334 -15.902 1.00 93.56 183 SER A CA 1
ATOM 1423 C C . SER A 1 183 ? 5.044 2.707 -15.268 1.00 93.56 183 SER A C 1
ATOM 1425 O O . SER A 1 183 ? 4.163 3.555 -15.363 1.00 93.56 183 SER A O 1
ATOM 1427 N N . ILE A 1 184 ? 6.188 2.911 -14.621 1.00 93.69 184 ILE A N 1
ATOM 1428 C CA . ILE A 1 184 ? 6.582 4.188 -14.024 1.00 93.69 184 ILE A CA 1
ATOM 1429 C C . ILE A 1 184 ? 8.066 4.452 -14.285 1.00 93.69 184 ILE A C 1
ATOM 1431 O O . ILE A 1 184 ? 8.865 3.518 -14.413 1.00 93.69 184 ILE A O 1
ATOM 1435 N N . SER A 1 185 ? 8.437 5.728 -14.311 1.00 92.50 185 SER A N 1
ATOM 1436 C CA . SER A 1 185 ? 9.821 6.172 -14.453 1.00 92.50 185 SER A CA 1
ATOM 1437 C C . SER A 1 185 ? 10.117 7.316 -13.497 1.00 92.50 185 SER A C 1
ATOM 1439 O O . SER A 1 185 ? 9.329 8.252 -13.400 1.00 92.50 185 SER A O 1
ATOM 1441 N N . PHE A 1 186 ? 11.252 7.268 -12.807 1.00 91.69 186 PHE A N 1
ATOM 1442 C CA . PHE A 1 186 ? 11.668 8.325 -11.885 1.00 91.69 186 PHE A CA 1
ATOM 1443 C C . PHE A 1 186 ? 13.183 8.532 -11.921 1.00 91.69 186 PHE A C 1
ATOM 1445 O O . PHE A 1 186 ? 13.948 7.613 -12.222 1.00 91.69 186 PHE A O 1
ATOM 1452 N N . LEU A 1 187 ? 13.616 9.751 -11.607 1.00 89.81 187 LEU A N 1
ATOM 1453 C CA . LEU A 1 187 ? 15.029 10.109 -11.567 1.00 89.81 187 LEU A CA 1
ATOM 1454 C C . LEU A 1 187 ? 15.684 9.540 -10.301 1.00 89.81 187 LEU A C 1
ATOM 1456 O O . LEU A 1 187 ? 15.161 9.697 -9.199 1.00 89.81 187 LEU A O 1
ATOM 1460 N N . THR A 1 188 ? 16.828 8.878 -10.460 1.00 87.38 188 THR A N 1
ATOM 1461 C CA . THR A 1 188 ? 17.632 8.324 -9.365 1.00 87.38 188 THR A CA 1
ATOM 1462 C C . THR A 1 188 ? 19.051 8.876 -9.438 1.00 87.38 188 THR A C 1
ATOM 1464 O O . THR A 1 188 ? 19.657 8.909 -10.507 1.00 87.38 188 THR A O 1
ATOM 1467 N N . HIS A 1 189 ? 19.605 9.293 -8.298 1.00 87.31 189 HIS A N 1
ATOM 1468 C CA . HIS A 1 189 ? 20.955 9.859 -8.248 1.00 87.31 189 HIS A CA 1
ATOM 1469 C C . HIS A 1 189 ? 22.050 8.812 -8.444 1.00 87.31 189 HIS A C 1
ATOM 1471 O O . HIS A 1 189 ? 22.988 9.054 -9.187 1.00 87.31 189 HIS A O 1
ATOM 1477 N N . HIS A 1 190 ? 21.947 7.655 -7.790 1.00 87.31 190 HIS A N 1
ATOM 1478 C CA . HIS A 1 190 ? 22.946 6.591 -7.864 1.00 87.31 190 HIS A CA 1
ATOM 1479 C C . HIS A 1 190 ? 22.286 5.227 -7.627 1.00 87.31 190 HIS A C 1
ATOM 1481 O O . HIS A 1 190 ? 21.271 5.145 -6.940 1.00 87.31 190 HIS A O 1
ATOM 1487 N N . LEU A 1 191 ? 22.862 4.145 -8.156 1.00 86.94 191 LEU A N 1
ATOM 1488 C CA . LEU A 1 191 ? 22.297 2.791 -8.035 1.00 86.94 191 LEU A CA 1
ATOM 1489 C C . LEU A 1 191 ? 22.200 2.297 -6.587 1.00 86.94 191 LEU A C 1
ATOM 1491 O O . LEU A 1 191 ? 21.240 1.616 -6.234 1.00 86.94 191 LEU A O 1
ATOM 1495 N N . GLU A 1 192 ? 23.183 2.671 -5.771 1.00 88.81 192 GLU A N 1
ATOM 1496 C CA . GLU A 1 192 ? 23.236 2.370 -4.333 1.00 88.81 192 GLU A CA 1
ATOM 1497 C C . GLU A 1 192 ? 22.401 3.333 -3.480 1.00 88.81 192 GLU A C 1
ATOM 1499 O O . GLU A 1 192 ? 22.228 3.108 -2.286 1.00 88.81 192 GLU A O 1
ATOM 1504 N N . HIS A 1 193 ? 21.871 4.412 -4.065 1.00 88.88 193 HIS A N 1
ATOM 1505 C CA . HIS A 1 193 ? 21.036 5.333 -3.310 1.00 88.88 193 HIS A CA 1
ATOM 1506 C C . HIS A 1 193 ? 19.695 4.673 -2.982 1.00 88.88 193 HIS A C 1
ATOM 1508 O O . HIS A 1 193 ? 18.997 4.161 -3.862 1.00 88.88 193 HIS A O 1
ATOM 1514 N N . THR A 1 194 ? 19.340 4.689 -1.701 1.00 91.44 194 THR A N 1
ATOM 1515 C CA . THR A 1 194 ? 18.067 4.170 -1.210 1.00 91.44 194 THR A CA 1
ATOM 1516 C C . THR A 1 194 ? 16.931 5.068 -1.671 1.00 91.44 194 THR A C 1
ATOM 1518 O O . THR A 1 194 ? 16.907 6.255 -1.361 1.00 91.44 194 THR A O 1
ATOM 1521 N N . VAL A 1 195 ? 15.958 4.487 -2.364 1.00 91.19 195 VAL A N 1
ATOM 1522 C CA . VAL A 1 195 ? 14.761 5.197 -2.820 1.00 91.19 195 VAL A CA 1
ATOM 1523 C C . VAL A 1 195 ? 13.555 4.708 -2.022 1.00 91.19 195 VAL A C 1
ATOM 1525 O O . VAL A 1 195 ? 13.543 3.588 -1.508 1.00 91.19 195 VAL A O 1
ATOM 1528 N N . ASN A 1 196 ? 12.517 5.535 -1.922 1.00 93.00 196 ASN A N 1
ATOM 1529 C CA . ASN A 1 196 ? 11.185 5.102 -1.522 1.00 93.00 196 ASN A CA 1
ATOM 1530 C C . ASN A 1 196 ? 10.174 5.404 -2.622 1.00 93.00 196 ASN A C 1
ATOM 1532 O O . ASN A 1 196 ? 10.216 6.464 -3.243 1.00 93.00 196 ASN A O 1
ATOM 1536 N N . ILE A 1 197 ? 9.215 4.496 -2.793 1.00 94.88 197 ILE A N 1
ATOM 1537 C CA . ILE A 1 197 ? 8.006 4.750 -3.571 1.00 94.88 197 ILE A CA 1
ATOM 1538 C C . ILE A 1 197 ? 6.805 4.649 -2.637 1.00 94.88 197 ILE A C 1
ATOM 1540 O O . ILE A 1 197 ? 6.654 3.688 -1.873 1.00 94.88 197 ILE A O 1
ATOM 1544 N N . TYR A 1 198 ? 5.936 5.646 -2.722 1.00 95.62 198 TYR A N 1
ATOM 1545 C CA . TYR A 1 198 ? 4.707 5.732 -1.958 1.00 95.62 198 TYR A CA 1
ATOM 1546 C C . TYR A 1 198 ? 3.506 5.845 -2.888 1.00 95.62 198 TYR A C 1
ATOM 1548 O O . TYR A 1 198 ? 3.599 6.369 -3.996 1.00 95.62 198 TYR A O 1
ATOM 1556 N N . ILE A 1 199 ? 2.359 5.405 -2.387 1.00 95.81 199 ILE A N 1
ATOM 1557 C CA . ILE A 1 199 ? 1.062 5.902 -2.828 1.00 95.81 199 ILE A CA 1
ATOM 1558 C C . ILE A 1 199 ? 0.718 7.120 -1.986 1.00 95.81 199 ILE A C 1
ATOM 1560 O O . ILE A 1 199 ? 0.870 7.083 -0.765 1.00 95.81 199 ILE A O 1
ATOM 1564 N N . GLN A 1 200 ? 0.233 8.173 -2.630 1.00 96.19 200 GLN A N 1
ATOM 1565 C CA . GLN A 1 200 ? -0.182 9.412 -1.994 1.00 96.19 200 GLN A CA 1
ATOM 1566 C C . GLN A 1 200 ? -1.605 9.804 -2.413 1.00 96.19 200 GLN A C 1
ATOM 1568 O O . GLN A 1 200 ? -1.988 9.650 -3.570 1.00 96.19 200 GLN A O 1
ATOM 1573 N N . THR A 1 201 ? -2.366 10.324 -1.450 1.00 95.06 201 THR A N 1
ATOM 1574 C CA . THR A 1 201 ? -3.666 10.993 -1.660 1.00 95.06 201 THR A CA 1
ATOM 1575 C C . THR A 1 201 ? -3.504 12.457 -2.067 1.00 95.06 201 THR A C 1
ATOM 1577 O O . THR A 1 201 ? -2.466 13.075 -1.816 1.00 95.06 201 THR A O 1
ATOM 1580 N N . SER A 1 202 ? -4.578 13.061 -2.579 1.00 90.00 202 SER A N 1
ATOM 1581 C CA . SER A 1 202 ? -4.696 14.515 -2.773 1.00 90.00 202 SER A CA 1
ATOM 1582 C C . SER A 1 202 ? -4.343 15.321 -1.509 1.00 90.00 202 SER A C 1
ATOM 1584 O O . SER A 1 202 ? -3.605 16.303 -1.590 1.00 90.00 202 SER A O 1
ATOM 1586 N N . CYS A 1 203 ? -4.745 14.847 -0.323 1.00 88.00 203 CYS A N 1
ATOM 1587 C CA . CYS A 1 203 ? -4.426 15.453 0.977 1.00 88.00 203 CYS A CA 1
ATOM 1588 C C . CYS A 1 203 ? -3.014 15.129 1.510 1.00 88.00 203 CYS A C 1
ATOM 1590 O O . CYS A 1 203 ? -2.746 15.246 2.705 1.00 88.00 203 CYS A O 1
ATOM 1592 N N . LYS A 1 204 ? -2.090 14.719 0.630 1.00 89.12 204 LYS A N 1
ATOM 1593 C CA . LYS A 1 204 ? -0.660 14.472 0.896 1.00 89.12 204 LYS A CA 1
ATOM 1594 C C . LYS A 1 204 ? -0.333 13.330 1.857 1.00 89.12 204 LYS A C 1
ATOM 1596 O O . LYS A 1 204 ? 0.848 13.045 2.074 1.00 89.12 204 LYS A O 1
ATOM 1601 N N . LYS A 1 205 ? -1.327 12.592 2.354 1.00 91.88 205 LYS A N 1
ATOM 1602 C CA . LYS A 1 205 ? -1.085 11.368 3.122 1.00 91.88 205 LYS A CA 1
ATOM 1603 C C . LYS A 1 205 ? -0.457 10.299 2.235 1.00 91.88 205 LYS A C 1
ATOM 1605 O O . LYS A 1 205 ? -0.951 10.078 1.129 1.00 91.88 205 LYS A O 1
ATOM 1610 N N . ARG A 1 206 ? 0.609 9.656 2.726 1.00 93.06 206 ARG A N 1
ATOM 1611 C CA . ARG A 1 206 ? 1.429 8.701 1.970 1.00 93.06 206 ARG A CA 1
ATOM 1612 C C . ARG A 1 206 ? 1.564 7.345 2.666 1.00 93.06 206 ARG A C 1
ATOM 1614 O O . ARG A 1 206 ? 1.726 7.297 3.882 1.00 93.06 206 ARG A O 1
ATOM 1621 N N . TRP A 1 207 ? 1.579 6.270 1.880 1.00 93.38 207 TRP A N 1
ATOM 1622 C CA . TRP A 1 207 ? 1.867 4.899 2.320 1.00 93.38 207 TRP A CA 1
ATOM 1623 C C . TRP A 1 207 ? 2.916 4.277 1.418 1.00 93.38 207 TRP A C 1
ATOM 1625 O O . TRP A 1 207 ? 2.819 4.351 0.194 1.00 93.38 207 TRP A O 1
ATOM 1635 N N . ARG A 1 208 ? 3.920 3.643 2.016 1.00 93.25 208 ARG A N 1
ATOM 1636 C CA . ARG A 1 208 ? 5.023 3.044 1.267 1.00 93.25 208 ARG A CA 1
ATOM 1637 C C . ARG A 1 208 ? 4.571 1.741 0.605 1.00 93.25 208 ARG A C 1
ATOM 1639 O O . ARG A 1 208 ? 3.981 0.882 1.264 1.00 93.25 208 ARG A O 1
ATOM 1646 N N . ILE A 1 209 ? 4.869 1.554 -0.680 1.00 93.75 209 ILE A N 1
ATOM 1647 C CA . ILE A 1 209 ? 4.611 0.262 -1.333 1.00 93.75 209 ILE A CA 1
ATOM 1648 C C . ILE A 1 209 ? 5.627 -0.792 -0.859 1.00 93.75 209 ILE A C 1
ATOM 1650 O O . ILE A 1 209 ? 6.679 -0.475 -0.303 1.00 93.75 209 ILE A O 1
ATOM 1654 N N . GLY A 1 210 ? 5.307 -2.070 -1.032 1.00 89.94 210 GLY A N 1
ATOM 1655 C CA . GLY A 1 210 ? 6.175 -3.169 -0.620 1.00 89.94 210 GLY A CA 1
ATOM 1656 C C . GLY A 1 210 ? 7.523 -3.180 -1.350 1.00 89.94 210 GLY A C 1
ATOM 1657 O O . GLY A 1 210 ? 7.607 -2.901 -2.544 1.00 89.94 210 GLY A O 1
ATOM 1658 N N . GLY A 1 211 ? 8.575 -3.574 -0.627 1.00 85.50 211 GLY A N 1
ATOM 1659 C CA . GLY A 1 211 ? 9.933 -3.703 -1.167 1.00 85.50 211 GLY A CA 1
ATOM 1660 C C . GLY A 1 211 ? 10.816 -2.465 -1.009 1.00 85.50 211 GLY A C 1
ATOM 1661 O O . GLY A 1 211 ? 11.959 -2.531 -1.432 1.00 85.50 211 GLY A O 1
ATOM 1662 N N . PHE A 1 212 ? 10.314 -1.393 -0.391 1.00 87.56 212 PHE A N 1
ATOM 1663 C CA . PHE A 1 212 ? 11.068 -0.184 -0.040 1.00 87.56 212 PHE A CA 1
ATOM 1664 C C . PHE A 1 212 ? 11.131 0.001 1.490 1.00 87.56 212 PHE A C 1
ATOM 1666 O O . PHE A 1 212 ? 10.247 -0.523 2.182 1.00 87.56 212 PHE A O 1
ATOM 1673 N N . PRO A 1 213 ? 12.077 0.791 2.041 1.00 88.81 213 PRO A N 1
ATOM 1674 C CA . PRO A 1 213 ? 13.174 1.506 1.369 1.00 88.81 213 PRO A CA 1
ATOM 1675 C C . PRO A 1 213 ? 14.213 0.541 0.801 1.00 88.81 213 PRO A C 1
ATOM 1677 O O . PRO A 1 213 ? 14.499 -0.472 1.432 1.00 88.81 213 PRO A O 1
ATOM 1680 N N . GLU A 1 214 ? 14.745 0.832 -0.388 1.00 90.94 214 GLU A N 1
ATOM 1681 C CA . GLU A 1 214 ? 15.674 -0.081 -1.062 1.00 90.94 214 GLU A CA 1
ATOM 1682 C C . GLU A 1 214 ? 16.454 0.587 -2.205 1.00 90.94 214 GLU A C 1
ATOM 1684 O O . GLU A 1 214 ? 15.963 1.544 -2.813 1.00 90.94 214 GLU A O 1
ATOM 1689 N N . SER A 1 215 ? 17.652 0.078 -2.513 1.00 91.06 215 SER A N 1
ATOM 1690 C CA . SER A 1 215 ? 18.485 0.567 -3.621 1.00 91.06 215 SER A CA 1
ATOM 1691 C C . SER A 1 215 ? 18.154 -0.125 -4.949 1.00 91.06 215 SER A C 1
ATOM 1693 O O . SER A 1 215 ? 17.711 -1.280 -4.997 1.00 91.06 215 SER A O 1
ATOM 1695 N N . MET A 1 216 ? 18.383 0.564 -6.070 1.00 89.62 216 MET A N 1
ATOM 1696 C CA . MET A 1 216 ? 18.174 -0.033 -7.397 1.00 89.62 216 MET A CA 1
ATOM 1697 C C . MET A 1 216 ? 19.164 -1.173 -7.665 1.00 89.62 216 MET A C 1
ATOM 1699 O O . MET A 1 216 ? 18.800 -2.156 -8.313 1.00 89.62 216 MET A O 1
ATOM 1703 N N . ALA A 1 217 ? 20.375 -1.095 -7.103 1.00 88.19 217 ALA A N 1
ATOM 1704 C CA . ALA A 1 217 ? 21.350 -2.182 -7.124 1.00 88.19 217 ALA A CA 1
ATOM 1705 C C . ALA A 1 217 ? 20.809 -3.457 -6.453 1.00 88.19 217 ALA A C 1
ATOM 1707 O O . ALA A 1 217 ? 20.884 -4.538 -7.041 1.00 88.19 217 ALA A O 1
ATOM 1708 N N . SER A 1 218 ? 20.177 -3.337 -5.280 1.00 88.56 218 SER A N 1
ATOM 1709 C CA . SER A 1 218 ? 19.558 -4.470 -4.580 1.00 88.56 218 SER A CA 1
ATOM 1710 C C . SER A 1 218 ? 18.397 -5.083 -5.368 1.00 88.56 218 SER A C 1
ATOM 1712 O O . SER A 1 218 ? 18.237 -6.307 -5.409 1.00 88.56 218 SER A O 1
ATOM 1714 N N . PHE A 1 219 ? 17.561 -4.263 -6.018 1.00 88.56 219 PHE A N 1
ATOM 1715 C CA . PHE A 1 219 ? 16.521 -4.784 -6.913 1.00 88.56 219 PHE A CA 1
ATOM 1716 C C . PHE A 1 219 ? 17.112 -5.540 -8.100 1.00 88.56 219 PHE A C 1
ATOM 1718 O O . PHE A 1 219 ? 16.642 -6.633 -8.410 1.00 88.56 219 PHE A O 1
ATOM 1725 N N . ALA A 1 220 ? 18.144 -4.987 -8.735 1.00 86.00 220 ALA A N 1
ATOM 1726 C CA . ALA A 1 220 ? 18.793 -5.608 -9.879 1.00 86.00 220 ALA A CA 1
ATOM 1727 C C . ALA A 1 220 ? 19.475 -6.931 -9.532 1.00 86.00 220 ALA A C 1
ATOM 1729 O O . ALA A 1 220 ? 19.347 -7.891 -10.290 1.00 86.00 220 ALA A O 1
ATOM 1730 N N . LEU A 1 221 ? 20.142 -6.995 -8.376 1.00 85.75 221 LEU A N 1
ATOM 1731 C CA . LEU A 1 221 ? 20.728 -8.223 -7.850 1.00 85.75 221 LEU A CA 1
ATOM 1732 C C . LEU A 1 221 ? 19.644 -9.293 -7.652 1.00 85.75 221 LEU A C 1
ATOM 1734 O O . LEU A 1 221 ? 19.739 -10.376 -8.217 1.00 85.75 221 LEU A O 1
ATOM 1738 N N . ARG A 1 222 ? 18.566 -8.969 -6.924 1.00 83.50 222 ARG A N 1
ATOM 1739 C CA . ARG A 1 222 ? 17.476 -9.918 -6.619 1.00 83.50 222 ARG A CA 1
ATOM 1740 C C . ARG A 1 222 ? 16.668 -10.354 -7.841 1.00 83.50 222 ARG A C 1
ATOM 1742 O O . ARG A 1 222 ? 16.086 -11.431 -7.827 1.00 83.50 222 ARG A O 1
ATOM 1749 N N . GLN A 1 223 ? 16.580 -9.512 -8.866 1.00 83.12 223 GLN A N 1
ATOM 1750 C CA . GLN A 1 223 ? 15.914 -9.841 -10.132 1.00 83.12 223 GLN A CA 1
ATOM 1751 C C . GLN A 1 223 ? 16.849 -10.563 -11.115 1.00 83.12 223 GLN A C 1
ATOM 1753 O O . GLN A 1 223 ? 16.407 -10.961 -12.192 1.00 83.12 223 GLN A O 1
ATOM 1758 N N . GLY A 1 224 ? 18.131 -10.724 -10.768 1.00 78.31 224 GLY A N 1
ATOM 1759 C CA . GLY A 1 224 ? 19.129 -11.333 -11.640 1.00 78.31 224 GLY A CA 1
ATOM 1760 C C . GLY A 1 224 ? 19.428 -10.508 -12.894 1.00 78.31 224 GLY A C 1
ATOM 1761 O O . GLY A 1 224 ? 19.878 -11.072 -13.885 1.00 78.31 224 GLY A O 1
ATOM 1762 N N . LEU A 1 225 ? 19.196 -9.185 -12.880 1.00 77.44 225 LEU A N 1
ATOM 1763 C CA . LEU A 1 225 ? 19.429 -8.308 -14.043 1.00 77.44 225 LEU A CA 1
ATOM 1764 C C . LEU A 1 225 ? 20.911 -8.227 -14.440 1.00 77.44 225 LEU A C 1
ATOM 1766 O O . LEU A 1 225 ? 21.222 -7.865 -15.569 1.00 77.44 225 LEU A O 1
ATOM 1770 N N . ARG A 1 226 ? 21.819 -8.550 -13.512 1.00 71.62 226 ARG A N 1
ATOM 1771 C CA . ARG A 1 226 ? 23.272 -8.605 -13.735 1.00 71.62 226 ARG A CA 1
ATOM 1772 C C . ARG A 1 226 ? 23.817 -10.035 -13.845 1.00 71.62 226 ARG A C 1
ATOM 1774 O O . ARG A 1 226 ? 25.029 -10.212 -13.807 1.00 71.62 226 ARG A O 1
ATOM 1781 N N . SER A 1 227 ? 22.954 -11.051 -13.933 1.00 68.00 227 SER A N 1
ATOM 1782 C CA . SER A 1 227 ? 23.425 -12.432 -14.059 1.00 68.00 227 SER A CA 1
ATOM 1783 C C . SER A 1 227 ? 23.990 -12.681 -15.456 1.00 68.00 227 SER A C 1
ATOM 1785 O O . SER A 1 227 ? 23.276 -12.567 -16.453 1.00 68.00 227 SER A O 1
ATOM 1787 N N . SER A 1 228 ? 25.270 -13.049 -15.528 1.00 65.00 228 SER A N 1
ATOM 1788 C CA . SER A 1 228 ? 25.950 -13.393 -16.782 1.00 65.00 228 SER A CA 1
ATOM 1789 C C . SER A 1 228 ? 25.467 -14.722 -17.381 1.00 65.00 228 SER A C 1
ATOM 1791 O O . SER A 1 228 ? 25.631 -14.944 -18.578 1.00 65.00 228 SER A O 1
ATOM 1793 N N . PHE A 1 229 ? 24.876 -15.610 -16.569 1.00 56.75 229 PHE A N 1
ATOM 1794 C CA . PHE A 1 229 ? 24.466 -16.957 -16.977 1.00 56.75 229 PHE A CA 1
ATOM 1795 C C . PHE A 1 229 ? 23.164 -17.383 -16.306 1.00 56.75 229 PHE A C 1
ATOM 1797 O O . PHE A 1 229 ? 23.168 -17.848 -15.172 1.00 56.75 229 PHE A O 1
ATOM 1804 N N . GLY A 1 230 ? 22.057 -17.297 -17.048 1.00 58.62 230 GLY A N 1
ATOM 1805 C CA . GLY A 1 230 ? 20.753 -17.771 -16.585 1.00 58.62 230 GLY A CA 1
ATOM 1806 C C . GLY A 1 230 ? 20.239 -17.036 -15.341 1.00 58.62 230 GLY A C 1
ATOM 1807 O O . GLY A 1 230 ? 20.941 -16.282 -14.678 1.00 58.62 230 GLY A O 1
ATOM 1808 N N . GLN A 1 231 ? 18.962 -17.218 -15.038 1.00 60.47 231 GLN A N 1
ATOM 1809 C CA . GLN A 1 231 ? 18.409 -16.818 -13.746 1.00 60.47 231 GLN A CA 1
ATOM 1810 C C . GLN A 1 231 ? 18.375 -18.050 -12.835 1.00 60.47 231 GLN A C 1
ATOM 1812 O O . GLN A 1 231 ? 18.218 -19.162 -13.339 1.00 60.47 231 GLN A O 1
ATOM 1817 N N . ASP A 1 232 ? 18.456 -17.861 -11.515 1.00 59.28 232 ASP A N 1
ATOM 1818 C CA . ASP A 1 232 ? 18.405 -18.954 -10.523 1.00 59.28 232 ASP A CA 1
ATOM 1819 C C . ASP A 1 232 ? 17.131 -19.811 -10.643 1.00 59.28 232 ASP A C 1
ATOM 1821 O O . ASP A 1 232 ? 17.106 -20.981 -10.277 1.00 59.28 232 ASP A O 1
ATOM 1825 N N . ASN A 1 233 ? 16.061 -19.245 -11.207 1.00 60.44 233 ASN A N 1
ATOM 1826 C CA . ASN A 1 233 ? 14.815 -19.948 -11.513 1.00 60.44 233 ASN A CA 1
ATOM 1827 C C . ASN A 1 233 ? 14.844 -20.706 -12.858 1.00 60.44 233 ASN A C 1
ATOM 1829 O O . ASN A 1 233 ? 13.791 -21.108 -13.347 1.00 60.44 233 ASN A O 1
ATOM 1833 N N . HIS A 1 234 ? 16.000 -20.839 -13.514 1.00 59.25 234 HIS A N 1
ATOM 1834 C CA . HIS A 1 234 ? 16.153 -21.391 -14.867 1.00 59.25 234 HIS A CA 1
ATOM 1835 C C . HIS A 1 234 ? 15.247 -20.728 -15.926 1.00 59.25 234 HIS A C 1
ATOM 1837 O O . HIS A 1 234 ? 14.896 -21.339 -16.934 1.00 59.25 234 HIS A O 1
ATOM 1843 N N . GLY A 1 235 ? 14.841 -19.473 -15.705 1.00 57.09 235 GLY A N 1
ATOM 1844 C CA . GLY A 1 235 ? 13.898 -18.760 -16.567 1.00 57.09 235 GLY A CA 1
ATOM 1845 C C . GLY A 1 235 ? 12.435 -19.180 -16.394 1.00 57.09 235 GLY A C 1
ATOM 1846 O O . GLY A 1 235 ? 11.593 -18.703 -17.157 1.00 57.09 235 GLY A O 1
ATOM 1847 N N . TYR A 1 236 ? 12.107 -20.027 -15.409 1.00 53.25 236 TYR A N 1
ATOM 1848 C CA . TYR A 1 236 ? 10.724 -20.309 -15.038 1.00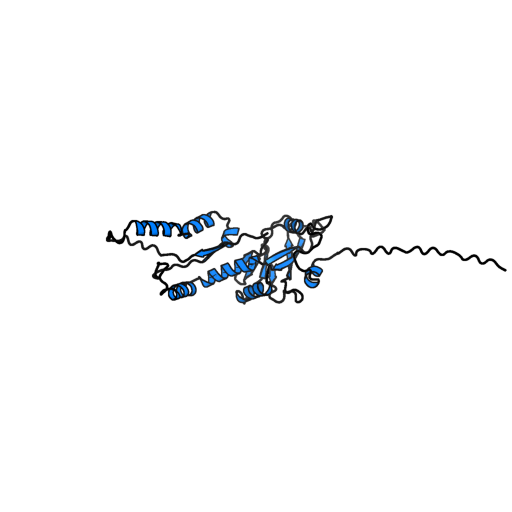 53.25 236 TYR A CA 1
ATOM 1849 C C . TYR A 1 236 ? 10.153 -19.139 -14.234 1.00 53.25 236 TYR A C 1
ATOM 1851 O O . TYR A 1 236 ? 10.589 -18.870 -13.110 1.00 53.25 236 TYR A O 1
ATOM 1859 N N . PRO A 1 237 ? 9.166 -18.412 -14.777 1.00 59.19 237 PRO A N 1
ATOM 1860 C CA . PRO A 1 237 ? 8.529 -17.349 -14.028 1.00 59.19 237 PRO A CA 1
ATOM 1861 C C . PRO A 1 237 ? 7.773 -17.951 -12.837 1.00 59.19 237 PRO A C 1
ATOM 1863 O O . PRO A 1 237 ? 7.040 -18.925 -12.978 1.00 59.19 237 PRO A O 1
ATOM 1866 N N . CYS A 1 238 ? 7.858 -17.314 -11.667 1.00 57.31 238 CYS A N 1
ATOM 1867 C CA . CYS A 1 238 ? 7.051 -17.674 -10.489 1.00 57.31 238 CYS A CA 1
ATOM 1868 C C . CYS A 1 238 ? 5.542 -17.383 -10.674 1.00 57.31 238 CYS A C 1
ATOM 1870 O O . CYS A 1 238 ? 4.780 -17.363 -9.710 1.00 57.31 238 CYS A O 1
ATOM 1872 N N . ARG A 1 239 ? 5.120 -17.075 -11.904 1.00 67.00 239 ARG A N 1
ATOM 1873 C CA . ARG A 1 239 ? 3.757 -16.775 -12.340 1.00 67.00 239 ARG A CA 1
ATOM 1874 C C . ARG A 1 239 ? 3.573 -17.296 -13.758 1.00 67.00 239 ARG A C 1
ATOM 1876 O O . ARG A 1 239 ? 4.550 -17.430 -14.485 1.00 67.00 239 ARG A O 1
ATOM 1883 N N . GLN A 1 240 ? 2.329 -17.487 -14.180 1.00 68.44 240 GLN A N 1
ATOM 1884 C CA . GLN A 1 240 ? 2.044 -17.749 -15.588 1.00 68.44 240 GLN A CA 1
ATOM 1885 C C . GLN A 1 240 ? 2.623 -16.607 -16.451 1.00 68.44 240 GLN A C 1
ATOM 1887 O O . GLN A 1 240 ? 2.313 -15.438 -16.181 1.00 68.44 240 GLN A O 1
ATOM 1892 N N . PRO A 1 241 ? 3.502 -16.907 -17.425 1.00 73.38 241 PRO A N 1
ATOM 1893 C CA . PRO A 1 241 ? 4.060 -15.891 -18.305 1.00 73.38 241 PRO A CA 1
ATOM 1894 C C . PRO A 1 241 ? 2.931 -15.239 -19.098 1.00 73.38 241 PRO A C 1
ATOM 1896 O O . PRO A 1 241 ? 2.015 -15.908 -19.574 1.00 73.38 241 PRO A O 1
ATOM 1899 N N . CYS A 1 242 ? 2.996 -13.924 -19.256 1.00 83.06 242 CYS A N 1
ATOM 1900 C CA . CYS A 1 242 ? 2.014 -13.174 -20.022 1.00 83.06 242 CYS A CA 1
ATOM 1901 C C . CYS A 1 242 ? 2.757 -12.284 -21.004 1.00 83.06 242 CYS A C 1
ATOM 1903 O O . CYS A 1 242 ? 3.438 -11.349 -20.591 1.00 83.06 242 CYS A O 1
ATOM 1905 N N . GLN A 1 243 ? 2.586 -12.545 -22.301 1.00 79.56 243 GLN A N 1
ATOM 1906 C CA . GLN A 1 243 ? 3.263 -11.783 -23.352 1.00 79.56 243 GLN A CA 1
ATOM 1907 C C . GLN A 1 243 ? 3.004 -10.277 -23.210 1.00 79.56 243 GLN A C 1
ATOM 1909 O O . GLN A 1 243 ? 3.947 -9.503 -23.262 1.00 79.56 243 GLN A O 1
ATOM 1914 N N . SER A 1 244 ? 1.775 -9.863 -22.896 1.00 82.69 244 SER A N 1
ATOM 1915 C CA . SER A 1 244 ? 1.426 -8.451 -22.693 1.00 82.69 244 SER A CA 1
ATOM 1916 C C . SER A 1 244 ? 2.133 -7.812 -21.487 1.00 82.69 244 SER A C 1
ATOM 1918 O O . SER A 1 244 ? 2.513 -6.646 -21.535 1.00 82.69 244 SER A O 1
ATOM 1920 N N . CYS A 1 245 ? 2.338 -8.556 -20.392 1.00 81.00 245 CYS A N 1
ATOM 1921 C CA . CYS A 1 245 ? 3.019 -8.036 -19.198 1.00 81.00 245 CYS A CA 1
ATOM 1922 C C . CYS A 1 245 ? 4.546 -8.150 -19.259 1.00 81.00 245 CYS A C 1
ATOM 1924 O O . CYS A 1 245 ? 5.236 -7.386 -18.581 1.00 81.00 245 CYS A O 1
ATOM 1926 N N . ASP A 1 246 ? 5.058 -9.128 -20.005 1.00 75.44 246 ASP A N 1
ATOM 1927 C CA . ASP A 1 246 ? 6.476 -9.482 -20.053 1.00 75.44 246 ASP A CA 1
ATOM 1928 C C . ASP A 1 246 ? 7.182 -8.867 -21.276 1.00 75.44 246 ASP A C 1
ATOM 1930 O O . ASP A 1 246 ? 8.382 -8.616 -21.205 1.00 75.44 246 ASP A O 1
ATOM 1934 N N . ALA A 1 247 ? 6.461 -8.541 -22.360 1.00 60.88 247 ALA A N 1
ATOM 1935 C CA . ALA A 1 247 ? 7.023 -7.869 -23.541 1.00 60.88 247 ALA A CA 1
ATOM 1936 C C . ALA A 1 247 ? 7.594 -6.481 -23.215 1.00 60.88 247 ALA A C 1
ATOM 1938 O O . ALA A 1 247 ? 8.585 -6.067 -23.808 1.00 60.88 247 ALA A O 1
ATOM 1939 N N . ILE A 1 248 ? 7.025 -5.797 -22.217 1.00 53.81 248 ILE A N 1
ATOM 1940 C CA . ILE A 1 248 ? 7.520 -4.501 -21.725 1.00 53.81 248 ILE A CA 1
ATOM 1941 C C . ILE A 1 248 ? 8.908 -4.647 -21.060 1.00 53.81 248 ILE A C 1
ATOM 1943 O O . ILE A 1 248 ? 9.638 -3.671 -20.930 1.00 53.81 248 ILE A O 1
ATOM 1947 N N . GLN A 1 249 ? 9.303 -5.862 -20.654 1.00 51.81 249 GLN A N 1
ATOM 1948 C CA . GLN A 1 249 ? 10.554 -6.133 -19.935 1.00 51.81 249 GLN A CA 1
ATOM 1949 C C . GLN A 1 249 ? 11.667 -6.730 -20.804 1.00 51.81 249 GLN A C 1
ATOM 1951 O O . GLN A 1 249 ? 12.751 -6.993 -20.290 1.00 51.81 249 GLN A O 1
ATOM 1956 N N . SER A 1 250 ? 11.439 -6.974 -22.097 1.00 42.44 250 SER A N 1
ATOM 1957 C CA . SER A 1 250 ? 12.430 -7.629 -22.954 1.00 42.44 250 SER A CA 1
ATOM 1958 C C . SER A 1 250 ? 12.935 -6.712 -24.068 1.00 42.44 250 SER A C 1
ATOM 1960 O O . SER A 1 250 ? 12.372 -6.748 -25.162 1.00 42.44 250 SER A O 1
ATOM 1962 N N . PRO A 1 251 ? 14.037 -5.966 -23.868 1.00 42.06 251 PRO A N 1
ATOM 1963 C CA . PRO A 1 251 ? 14.734 -5.365 -24.997 1.00 42.06 251 PRO A CA 1
ATOM 1964 C C . PRO A 1 251 ? 15.427 -6.431 -25.856 1.00 42.06 251 PRO A C 1
ATOM 1966 O O . PRO A 1 251 ? 15.479 -6.297 -27.071 1.00 42.06 251 PRO A O 1
ATOM 1969 N N . VAL A 1 252 ? 15.928 -7.528 -25.270 1.00 43.62 252 VAL A N 1
ATOM 1970 C CA . VAL A 1 252 ? 16.683 -8.539 -26.028 1.00 43.62 252 VAL A CA 1
ATOM 1971 C C . VAL A 1 252 ? 16.529 -9.927 -25.397 1.00 43.62 252 VAL A C 1
ATOM 1973 O O . VAL A 1 252 ? 17.392 -10.400 -24.664 1.00 43.62 252 VAL A O 1
ATOM 1976 N N . ARG A 1 253 ? 15.454 -10.661 -25.719 1.00 44.56 253 ARG A N 1
ATOM 1977 C CA . ARG A 1 253 ? 15.593 -12.127 -25.749 1.00 44.56 253 ARG A CA 1
ATOM 1978 C C . ARG A 1 253 ? 16.409 -12.428 -26.994 1.00 44.56 253 ARG A C 1
ATOM 1980 O O . ARG A 1 253 ? 15.882 -12.330 -28.100 1.00 44.56 253 ARG A O 1
ATOM 1987 N N . GLY A 1 254 ? 17.698 -12.722 -26.817 1.00 41.28 254 GLY A N 1
ATOM 1988 C CA . GLY A 1 254 ? 18.582 -13.103 -27.912 1.00 41.28 254 GLY A CA 1
ATOM 1989 C C . GLY A 1 254 ? 17.879 -14.136 -28.786 1.00 41.28 254 GLY A C 1
ATOM 1990 O O . GLY A 1 254 ? 17.537 -15.222 -28.313 1.00 41.28 254 GLY A O 1
ATOM 1991 N N . ARG A 1 255 ? 17.593 -13.771 -30.044 1.00 38.00 255 ARG A N 1
ATOM 1992 C CA . ARG A 1 255 ? 17.087 -14.716 -31.041 1.00 38.00 255 ARG A CA 1
ATOM 1993 C C . ARG A 1 255 ? 18.050 -15.890 -31.025 1.00 38.00 255 ARG A C 1
ATOM 1995 O O . ARG A 1 255 ? 19.207 -15.738 -31.415 1.00 38.00 255 ARG A O 1
ATOM 2002 N N . ARG A 1 256 ? 17.585 -17.050 -30.557 1.00 42.47 256 ARG A N 1
ATOM 2003 C CA . ARG A 1 256 ? 18.314 -18.308 -30.684 1.00 42.47 256 ARG A CA 1
ATOM 2004 C C . ARG A 1 256 ? 18.580 -18.466 -32.178 1.00 42.47 256 ARG A C 1
ATOM 2006 O O . ARG A 1 256 ? 17.651 -18.753 -32.930 1.00 42.47 256 ARG A O 1
ATOM 2013 N N . ARG A 1 257 ? 19.807 -18.175 -32.627 1.00 45.94 257 ARG A N 1
ATOM 2014 C CA . ARG A 1 257 ? 20.219 -18.434 -34.007 1.00 45.94 257 ARG A CA 1
ATOM 2015 C C . ARG A 1 257 ? 20.037 -19.930 -34.199 1.00 45.94 257 ARG A C 1
ATOM 2017 O O . ARG A 1 257 ? 20.789 -20.727 -33.642 1.00 45.94 257 ARG A O 1
ATOM 2024 N N . LYS A 1 258 ? 18.976 -20.301 -34.914 1.00 38.94 258 LYS A N 1
ATOM 2025 C CA . LYS A 1 258 ? 18.779 -21.655 -35.408 1.00 38.94 258 LYS A CA 1
ATOM 2026 C C . LYS A 1 258 ? 20.018 -21.919 -36.262 1.00 38.94 258 LYS A C 1
ATOM 2028 O O . LYS A 1 258 ? 20.201 -21.260 -37.280 1.00 38.94 258 LYS A O 1
ATOM 2033 N N . ARG A 1 259 ? 20.934 -22.769 -35.788 1.00 39.16 259 ARG A N 1
ATOM 2034 C CA . ARG A 1 259 ? 21.961 -23.332 -36.665 1.00 39.16 259 ARG A CA 1
ATOM 2035 C C . ARG A 1 259 ? 21.175 -24.109 -37.710 1.00 39.16 259 ARG A C 1
ATOM 2037 O O . ARG A 1 259 ? 20.611 -25.152 -37.396 1.00 39.16 259 ARG A O 1
ATOM 2044 N N . GLU A 1 260 ? 21.059 -23.550 -38.906 1.00 36.31 260 GLU A N 1
ATOM 2045 C CA . GLU A 1 260 ? 20.742 -24.342 -40.080 1.00 36.31 260 GLU A CA 1
ATOM 2046 C C . GLU A 1 260 ? 21.912 -25.303 -40.259 1.00 36.31 260 GLU A C 1
ATOM 2048 O O . GLU A 1 260 ? 23.003 -24.924 -40.687 1.00 36.31 260 GLU A O 1
ATOM 2053 N N . SER A 1 261 ? 21.710 -26.546 -39.840 1.00 39.16 261 SER A N 1
ATOM 2054 C CA . SER A 1 261 ? 22.510 -27.660 -40.315 1.00 39.16 261 SER A CA 1
ATOM 2055 C C . SER A 1 261 ? 22.244 -27.741 -41.817 1.00 39.16 261 SER A C 1
ATOM 2057 O O . SER A 1 261 ? 21.218 -28.268 -42.241 1.00 39.16 261 SER A O 1
ATOM 2059 N N . LYS A 1 262 ? 23.129 -27.154 -42.628 1.00 36.81 262 LYS A N 1
ATOM 2060 C CA . LYS A 1 262 ? 23.209 -27.488 -44.048 1.00 36.81 262 LYS A CA 1
ATOM 2061 C C . LYS A 1 262 ? 23.488 -28.986 -44.121 1.00 36.81 262 LYS A C 1
ATOM 2063 O O . LYS A 1 262 ? 24.576 -29.423 -43.755 1.00 36.81 262 LYS A O 1
ATOM 2068 N N . GLY A 1 263 ? 22.481 -29.755 -44.523 1.00 35.00 263 GLY A N 1
ATOM 2069 C CA . GLY A 1 263 ? 22.681 -31.119 -44.979 1.00 35.00 263 GLY A CA 1
ATOM 2070 C C . GLY A 1 263 ? 23.635 -31.071 -46.165 1.00 35.00 263 GLY A C 1
ATOM 2071 O O . GLY A 1 263 ? 23.340 -30.443 -47.178 1.00 35.00 263 GLY A O 1
ATOM 2072 N N . LEU A 1 264 ? 24.808 -31.669 -45.994 1.00 34.34 264 LEU A N 1
ATOM 2073 C CA . LEU A 1 264 ? 25.648 -32.096 -47.099 1.00 34.34 264 LEU A CA 1
ATOM 2074 C C . LEU A 1 264 ? 24.918 -33.266 -47.767 1.00 34.34 264 LEU A C 1
ATOM 2076 O O . LEU A 1 264 ? 25.039 -34.402 -47.323 1.00 34.34 264 LEU A O 1
ATOM 2080 N N . GLU A 1 265 ? 24.119 -32.986 -48.795 1.00 33.28 265 GLU A N 1
ATOM 2081 C CA . GLU A 1 265 ? 23.837 -33.995 -49.814 1.00 33.28 265 GLU A CA 1
ATOM 2082 C C . GLU A 1 265 ? 25.040 -34.024 -50.759 1.00 33.28 265 GLU A C 1
ATOM 2084 O O . GLU A 1 265 ? 25.189 -33.188 -51.652 1.00 33.28 265 GLU A O 1
ATOM 2089 N N . GLU A 1 266 ? 25.951 -34.965 -50.507 1.00 35.00 266 GLU A N 1
ATOM 2090 C CA . GLU A 1 266 ? 26.972 -35.357 -51.472 1.00 35.00 266 GLU A CA 1
ATOM 2091 C C . GLU A 1 266 ? 26.298 -36.006 -52.684 1.00 35.00 266 GLU A C 1
ATOM 2093 O O . GLU A 1 266 ? 25.730 -37.098 -52.632 1.00 35.00 266 GLU A O 1
ATOM 2098 N N . VAL A 1 267 ? 26.381 -35.293 -53.802 1.00 34.97 267 VAL A N 1
ATOM 2099 C CA . VAL A 1 267 ? 26.026 -35.753 -55.139 1.00 34.97 267 VAL A CA 1
ATOM 2100 C C . VAL A 1 267 ? 27.032 -36.826 -55.571 1.00 34.97 267 VAL A C 1
ATOM 2102 O O . VAL A 1 267 ? 28.168 -36.516 -55.922 1.00 34.97 267 VAL A O 1
ATOM 2105 N N . TYR A 1 268 ? 26.615 -38.092 -55.596 1.00 35.53 268 TYR A N 1
ATOM 2106 C CA . TYR A 1 268 ? 27.345 -39.153 -56.300 1.00 35.53 268 TYR A CA 1
ATOM 2107 C C . TYR A 1 268 ? 27.100 -39.049 -57.818 1.00 35.53 268 TYR A C 1
ATOM 2109 O O . TYR A 1 268 ? 25.943 -39.093 -58.250 1.00 35.53 268 TYR A O 1
ATOM 2117 N N . PRO A 1 269 ? 28.139 -38.983 -58.674 1.00 39.44 269 PRO A N 1
ATOM 2118 C CA . PRO A 1 269 ? 27.950 -39.047 -60.116 1.00 39.44 269 PRO A CA 1
ATOM 2119 C C . PRO A 1 269 ? 27.788 -40.501 -60.587 1.00 39.44 269 PRO A C 1
ATOM 2121 O O . PRO A 1 269 ? 28.663 -41.350 -60.405 1.00 39.44 269 PRO A O 1
ATOM 2124 N N . ARG A 1 270 ? 26.663 -40.774 -61.260 1.00 36.38 270 ARG A N 1
ATOM 2125 C CA . ARG A 1 270 ? 26.419 -41.992 -62.048 1.00 36.38 270 ARG A CA 1
ATOM 2126 C C . ARG A 1 270 ? 27.465 -42.120 -63.162 1.00 36.38 270 ARG A C 1
ATOM 2128 O O . ARG A 1 270 ? 27.435 -41.348 -64.119 1.00 36.38 270 ARG A O 1
ATOM 2135 N N . LYS A 1 271 ? 28.310 -43.153 -63.112 1.00 39.75 271 LYS A N 1
ATOM 2136 C CA . LYS A 1 271 ? 28.981 -43.684 -64.308 1.00 39.75 271 LYS A CA 1
ATOM 2137 C C . LYS A 1 271 ? 28.053 -44.692 -64.989 1.00 39.75 271 LYS A C 1
ATOM 2139 O O . LYS A 1 271 ? 27.711 -45.716 -64.408 1.00 39.75 271 LYS A O 1
ATOM 2144 N N . ARG A 1 272 ? 27.633 -44.363 -66.213 1.00 37.09 272 ARG A N 1
ATOM 2145 C CA . ARG A 1 272 ? 27.087 -45.311 -67.192 1.00 37.09 272 ARG A CA 1
ATOM 2146 C C . ARG A 1 272 ? 28.257 -46.054 -67.838 1.00 37.09 272 ARG A C 1
ATOM 2148 O O . ARG A 1 272 ? 29.181 -45.401 -68.317 1.00 37.09 272 ARG A O 1
ATOM 2155 N N . SER A 1 273 ? 28.174 -47.377 -67.897 1.00 36.09 273 SER A N 1
ATOM 2156 C CA . SER A 1 273 ? 28.931 -48.208 -68.836 1.00 36.09 273 SER A CA 1
ATOM 2157 C C . SER A 1 273 ? 27.957 -48.718 -69.893 1.00 36.09 273 SER A C 1
ATOM 2159 O O . SER A 1 273 ? 26.861 -49.165 -69.558 1.00 36.09 273 SER A O 1
ATOM 2161 N N . LEU A 1 274 ? 28.367 -48.587 -71.150 1.00 37.66 274 LEU A N 1
ATOM 2162 C CA . LEU A 1 274 ? 27.725 -49.125 -72.345 1.00 37.66 274 LEU A CA 1
ATOM 2163 C C . LEU A 1 274 ? 27.765 -50.660 -72.354 1.00 37.66 274 LEU A C 1
ATOM 2165 O O . LEU A 1 274 ? 28.811 -51.233 -72.050 1.00 37.66 274 LEU A O 1
ATOM 2169 N N . VAL A 1 275 ? 26.661 -51.272 -72.789 1.00 38.47 275 VAL A N 1
ATOM 2170 C CA . VAL A 1 275 ? 26.626 -52.257 -73.885 1.00 38.47 275 VAL A CA 1
ATOM 2171 C C . VAL A 1 275 ? 25.472 -51.850 -74.791 1.00 38.47 275 VAL A C 1
ATOM 2173 O O . VAL A 1 275 ? 24.409 -51.501 -74.227 1.00 38.47 275 VAL A O 1
#

Sequence (275 aa):
MGSTRMLSLGTGKAQSCDQTPHFRHIFRDSFLRRGFDAWMSTMETDSEWRKWRGRLNDSVKSDSHRLDVPLGNTPRTIDAVEAMEDYRNLVILQVGSARMARDAATTMLTSRLFFVVGSLPENTATPFWCCGSVRCKGPARVVIQALENLYPDGLSYVSDCGLIDRFGGLDSLCPSCGCYNRSISFLTHHLEHTVNIYIQTSCKKRWRIGGFPESMASFALRQGLRSSFGQDNHGYPCRQPCQSCDAIQSPVRGRRRKRESKGLEEVYPRKRSLV

Radius of gyration: 30.32 Å; chains: 1; bounding box: 57×68×126 Å

Secondary structure (DSSP, 8-state):
-----EEEE---B--------SS--TTTS-HHHHHHHHHHHHT--HHHHHHHHHTS-HHHHTTEEEE--B-TTS---TT-GGGHHHHHHHHHHSTTHHHHHHHHHHHHHHTTEEEEEEE--SS--SSEEEEEEEEESS-HHHHHHHHHHH-TT-EEEEETTEEEEE--TGGGB-TTT--BEEEEEEEES-TTSEE-EEEEETT--EEEPBT-SEEHHHHHHHTTTT-SS--TTTT--SS---HHHHGGG-S------------------------

Foldseek 3Di:
DFQDAEEAEDPADEDPPPDDPPDDDPVCPDPVNVVVVVVVVVVPCPVVVVVVLVPDDPLRNQRYAYQHFHCYPQDPDPPPPVCVVVSVCRCVVPVCSVVRVLSNLVSVLLQQKDWAWQADDPDQDFWDKTKTKIWGHDQALVSLVVVCVSAVQFKFKAKPVGGWGGDCGQVQQDPVPRIRIGITMDIDGGQQDFIWIWIAHPVGDTHTHTPDRDGNVVSCVVVVVVPPDADPVNPDDPDDDDCVRCVSRPPDPDDPPPPPPPPPPDDDDDDDDDD